Protein AF-A0AAV2KY95-F1 (afdb_monomer_lite)

Foldseek 3Di:
DDLQVVQVVLCVVLVHDAFDFDDLVSLQVSLCVVVVDGDDSVLLVVLQCVLCVNDPPDTRHRNNSVSSSVSSVVVVVVVVVVVVVVVLVVLVVVVVVVVVVVVPPDDDDDDDPPPVPVVVVVVVVVVVVVVVVVVVVVVVCVVDDPDDPPDPDDDPPPPPCDPVNVVVVVVVVVVVVLLVVLLVLVCQVCPVVRLVVDDPVVNVVSSVVLVVQCVVLVVVVDVVSQCPRRPSCVSPD

Sequence (237 aa):
MEVQDCVVGLYQTVGRPLGDPFSTQDVSQLFGKVFHEPSNAEEVHAAITKISNGDSGWTCAGQNVLDVLREMEYQRVQNEKLYWECQLLNAVSNHQTQHVRNTRLTSDPFSLHHSYQKTSMRKLRKAHRQSWARLVEEGLASLLPARSPGCPVRSLSWGLVSLSELLLLVEVKYDVVNSLLYTEMLKEDYSADVWESLSPWEQREAEEGLAERAEQALESHDPLHLAQLPGALRTYR

pLDDT: mean 78.24, std 18.91, range [37.59, 97.88]

Secondary structure (DSSP, 8-state):
--HHHHHHHHHHHHTPPTTPPPPHHHHHHHHHHHHS----HHHHHHHHHHHHTT-TT----TTHHHHHHHHHHHHHHHHHHHHHHHHHHHHHHHHHHHHHHHT-SSS---S-TTSHHHHHHHHHHHHHHHHHHHHHHHHHHHHSPP--TT------------HHHHHHHHHHHHHHHHHHHHHHHHHHHH-HHHHHHS-HHHHHHHHHHHHHHHHHHHHTT-HHHHTTSTTTTGGG-

Organism: Knipo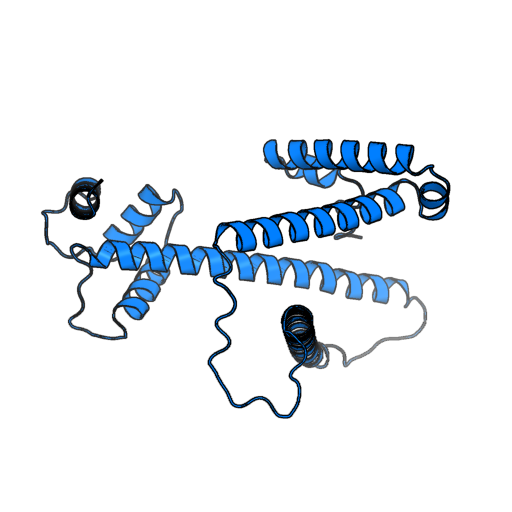witschia caucasica (NCBI:txid637954)

Structure (mmCIF, N/CA/C/O backbone):
data_AF-A0AAV2KY95-F1
#
_entry.id   AF-A0AAV2KY95-F1
#
loop_
_atom_site.group_PDB
_atom_site.id
_atom_site.type_symbol
_atom_site.label_atom_id
_atom_site.label_alt_id
_atom_site.label_comp_id
_atom_site.label_asym_id
_atom_site.label_entity_id
_atom_site.label_seq_id
_atom_site.pdbx_PDB_ins_code
_atom_site.Cartn_x
_atom_site.Cartn_y
_atom_site.Cartn_z
_atom_site.occupancy
_atom_site.B_iso_or_equiv
_atom_site.auth_seq_id
_atom_site.auth_comp_id
_atom_site.auth_asym_id
_atom_site.auth_atom_id
_atom_site.pdbx_PDB_model_num
ATOM 1 N N . MET A 1 1 ? -23.350 -8.144 5.554 1.00 69.25 1 MET A N 1
ATOM 2 C CA . MET A 1 1 ? -22.838 -8.264 6.929 1.00 69.25 1 MET A CA 1
ATOM 3 C C . MET A 1 1 ? -22.995 -6.904 7.561 1.00 69.25 1 MET A C 1
ATOM 5 O O . MET A 1 1 ? -22.480 -5.940 7.001 1.00 69.25 1 MET A O 1
ATOM 9 N N . GLU A 1 2 ? -23.802 -6.802 8.610 1.00 90.62 2 GLU A N 1
ATOM 10 C CA . GLU A 1 2 ? -24.002 -5.520 9.276 1.00 90.62 2 GLU A CA 1
ATOM 11 C C . GLU A 1 2 ? -22.768 -5.199 10.120 1.00 90.62 2 GLU A C 1
ATOM 13 O O . GLU A 1 2 ? -22.089 -6.090 10.628 1.00 90.62 2 GLU A O 1
ATOM 18 N N . VAL A 1 3 ? -22.449 -3.914 10.265 1.00 89.75 3 VAL A N 1
ATOM 19 C CA . VAL A 1 3 ? -21.290 -3.462 11.054 1.00 89.75 3 VAL A CA 1
ATOM 20 C C . VAL A 1 3 ? -21.360 -3.985 12.497 1.00 89.75 3 VAL A C 1
ATOM 22 O O . VAL A 1 3 ? -20.337 -4.314 13.097 1.00 89.75 3 VAL A O 1
ATOM 25 N N . GLN A 1 4 ? -22.578 -4.139 13.018 1.00 91.31 4 GLN A N 1
ATOM 26 C CA . GLN A 1 4 ? -22.836 -4.683 14.343 1.00 91.31 4 GLN A CA 1
ATOM 27 C C . GLN A 1 4 ? -22.374 -6.143 14.484 1.00 91.31 4 GLN A C 1
ATOM 29 O O . GLN A 1 4 ? -21.786 -6.491 15.509 1.00 91.31 4 GLN A O 1
ATOM 34 N N . ASP A 1 5 ? -22.565 -6.973 13.453 1.00 93.31 5 ASP A N 1
ATOM 35 C CA . ASP A 1 5 ? -22.125 -8.375 13.447 1.00 93.31 5 ASP A CA 1
ATOM 36 C C . ASP A 1 5 ? -20.599 -8.465 13.543 1.00 93.31 5 ASP A C 1
ATOM 38 O O . ASP A 1 5 ? -20.061 -9.281 14.294 1.00 93.31 5 ASP A O 1
ATOM 42 N N . CYS A 1 6 ? -19.893 -7.577 12.830 1.00 92.19 6 CYS A N 1
ATOM 43 C CA . CYS A 1 6 ? -18.435 -7.491 12.890 1.00 92.19 6 CYS A CA 1
ATOM 44 C C . CYS A 1 6 ? -17.961 -7.172 14.309 1.00 92.19 6 CYS A C 1
ATOM 46 O O . CYS A 1 6 ? -17.071 -7.844 14.825 1.00 92.19 6 CYS A O 1
ATOM 48 N N . VAL A 1 7 ? -18.565 -6.167 14.952 1.00 92.69 7 VAL A N 1
ATOM 49 C CA . VAL A 1 7 ? -18.203 -5.770 16.320 1.00 92.69 7 VAL A CA 1
ATOM 50 C C . VAL A 1 7 ? -18.424 -6.931 17.287 1.00 92.69 7 VAL A C 1
ATOM 52 O O . VAL A 1 7 ? -17.521 -7.261 18.054 1.00 92.69 7 VAL A O 1
ATOM 55 N N . VAL A 1 8 ? -19.574 -7.609 17.218 1.00 95.19 8 VAL A N 1
ATOM 56 C CA . VAL A 1 8 ? -19.855 -8.792 18.050 1.00 95.19 8 VAL A CA 1
ATOM 57 C C . VAL A 1 8 ? -18.802 -9.885 17.834 1.00 95.19 8 VAL A C 1
ATOM 59 O O . VAL A 1 8 ? -18.291 -10.439 18.810 1.00 95.19 8 VAL A O 1
ATOM 62 N N . GLY A 1 9 ? -18.416 -10.147 16.581 1.00 94.94 9 GLY A N 1
ATOM 63 C CA . GLY A 1 9 ? -17.354 -11.097 16.245 1.00 94.94 9 GLY A CA 1
ATOM 64 C C . GLY A 1 9 ? -15.996 -10.732 16.856 1.00 94.94 9 GLY A C 1
ATOM 65 O O . GLY A 1 9 ? -15.293 -11.610 17.363 1.00 94.94 9 GLY A O 1
ATOM 66 N N . LEU A 1 10 ? -15.636 -9.443 16.893 1.00 94.56 10 LEU A N 1
ATOM 67 C CA . LEU A 1 10 ? -14.397 -8.981 17.532 1.00 94.56 10 LEU A CA 1
ATOM 68 C C . LEU A 1 10 ? -14.408 -9.229 19.045 1.00 94.56 10 LEU A C 1
ATOM 70 O O . LEU A 1 10 ? -13.439 -9.766 19.580 1.00 94.56 10 LEU A O 1
ATOM 74 N N . TYR A 1 11 ? -15.509 -8.913 19.731 1.00 96.38 11 TYR A N 1
ATOM 75 C CA . TYR A 1 11 ? -15.654 -9.187 21.167 1.00 96.38 11 TYR A CA 1
ATOM 76 C C . TYR A 1 11 ? -15.519 -10.681 21.484 1.00 96.38 11 TYR A C 1
ATOM 78 O O . TYR A 1 11 ? -14.749 -11.064 22.369 1.00 96.38 11 TYR A O 1
ATOM 86 N N . GLN A 1 12 ? -16.193 -11.535 20.709 1.00 96.25 12 GLN A N 1
ATOM 87 C CA . GLN A 1 12 ? -16.096 -12.992 20.843 1.00 96.25 12 GLN A CA 1
ATOM 88 C C . GLN A 1 12 ? -14.667 -13.499 20.613 1.00 96.25 12 GLN A C 1
ATOM 90 O O . GLN A 1 12 ? -14.189 -14.356 21.352 1.00 96.25 12 GLN A O 1
ATOM 95 N N . THR A 1 13 ? -13.957 -12.929 19.637 1.00 95.31 13 THR A N 1
ATOM 96 C CA . THR A 1 13 ? -12.586 -13.326 19.275 1.00 95.31 13 THR A CA 1
ATOM 97 C C . THR A 1 13 ? -11.571 -13.090 20.399 1.00 95.31 13 THR A C 1
ATOM 99 O O . THR A 1 13 ? -10.568 -13.810 20.482 1.00 95.31 13 THR A O 1
ATOM 102 N N . VAL A 1 14 ? -11.814 -12.098 21.258 1.00 95.50 14 VAL A N 1
ATOM 103 C CA . VAL A 1 14 ? -10.974 -11.780 22.430 1.00 95.50 14 VAL A CA 1
ATOM 104 C C . VAL A 1 14 ? -11.539 -12.395 23.720 1.00 95.50 14 VAL A C 1
ATOM 106 O O . VAL A 1 14 ? -10.871 -12.408 24.748 1.00 95.50 14 VAL A O 1
ATOM 109 N N . GLY A 1 15 ? -12.759 -12.940 23.689 1.00 96.31 15 GLY A N 1
ATOM 110 C CA . GLY A 1 15 ? -13.439 -13.450 24.882 1.00 96.31 15 GLY A CA 1
ATOM 111 C C . GLY A 1 15 ? -13.892 -12.339 25.836 1.00 96.31 15 GLY A C 1
ATOM 112 O O . GLY A 1 15 ? -13.910 -12.540 27.049 1.00 96.31 15 GLY A O 1
ATOM 113 N N . ARG A 1 16 ? -14.231 -11.160 25.299 1.00 95.94 16 ARG A N 1
ATOM 114 C CA . ARG A 1 16 ? -14.686 -9.987 26.063 1.00 95.94 16 ARG A CA 1
ATOM 115 C C . ARG A 1 16 ? -16.211 -9.842 25.992 1.00 95.94 16 ARG A C 1
ATOM 117 O O . ARG A 1 16 ? -16.793 -10.127 24.942 1.00 95.94 16 ARG A O 1
ATOM 124 N N . PRO A 1 17 ? -16.879 -9.375 27.062 1.00 96.62 17 PRO A N 1
ATOM 125 C CA . PRO A 1 17 ? -18.304 -9.076 27.007 1.00 96.62 17 PRO A CA 1
ATOM 126 C C . PRO A 1 17 ? -18.560 -7.836 26.138 1.00 96.62 17 PRO A C 1
ATOM 128 O O . PRO A 1 17 ? -17.745 -6.916 26.079 1.00 96.62 17 PRO A O 1
ATOM 131 N N . LEU A 1 18 ? -19.699 -7.822 25.444 1.00 96.19 18 LEU A N 1
ATOM 132 C CA . LEU A 1 18 ? -20.056 -6.755 24.511 1.00 96.19 18 LEU A CA 1
ATOM 133 C C . LEU A 1 18 ? -20.149 -5.401 25.235 1.00 96.19 18 LEU A C 1
ATOM 135 O O . LEU A 1 18 ? -20.910 -5.262 26.190 1.00 96.19 18 LEU A O 1
ATOM 139 N N . GLY A 1 19 ? -19.412 -4.405 24.742 1.00 94.25 19 GLY A N 1
ATOM 140 C CA . GLY A 1 19 ? -19.395 -3.043 25.284 1.00 94.25 19 GLY A CA 1
ATOM 141 C C . GLY A 1 19 ? -18.215 -2.732 26.207 1.00 94.25 19 GLY A C 1
ATOM 142 O O . GLY A 1 19 ? -17.941 -1.555 26.434 1.00 94.25 19 GLY A O 1
ATOM 143 N N . ASP A 1 20 ? -17.469 -3.739 26.672 1.00 96.94 20 ASP A N 1
ATOM 144 C CA . ASP A 1 20 ? -16.246 -3.491 27.439 1.00 96.94 20 ASP A CA 1
ATOM 145 C C . ASP A 1 20 ? -15.172 -2.815 26.567 1.00 96.94 20 ASP A C 1
ATOM 147 O O . ASP A 1 20 ? -15.058 -3.116 25.373 1.00 96.94 20 ASP A O 1
ATOM 151 N N . PRO A 1 21 ? -14.356 -1.909 27.130 1.00 97.25 21 PRO A N 1
ATOM 152 C CA . PRO A 1 21 ? -13.253 -1.309 26.399 1.00 97.25 21 PRO A CA 1
ATOM 153 C C . PRO A 1 21 ? -12.148 -2.337 26.126 1.00 97.25 21 PRO A C 1
ATOM 155 O O . PRO A 1 21 ? -11.766 -3.127 26.995 1.00 97.25 21 PRO A O 1
ATOM 158 N N . PHE A 1 22 ? -11.600 -2.286 24.916 1.00 96.75 22 PHE A N 1
ATOM 159 C CA . PHE A 1 22 ? -10.426 -3.041 24.507 1.00 96.75 22 PHE A CA 1
ATOM 160 C C . PHE A 1 22 ? -9.162 -2.393 25.079 1.00 96.75 22 PHE A C 1
ATOM 162 O O . PHE A 1 22 ? -8.934 -1.189 24.942 1.00 96.75 22 PHE A O 1
ATOM 169 N N . SER A 1 23 ? -8.317 -3.206 25.709 1.00 96.62 23 SER A N 1
ATOM 170 C CA . SER A 1 23 ? -6.957 -2.811 26.074 1.00 96.62 23 SER A CA 1
ATOM 171 C C . SER A 1 23 ? -6.050 -2.769 24.842 1.00 96.62 23 SER A C 1
ATOM 173 O O . SER A 1 23 ? -6.366 -3.337 23.796 1.00 96.62 23 SER A O 1
ATOM 175 N N . THR A 1 24 ? -4.873 -2.153 24.966 1.00 96.62 24 THR A N 1
ATOM 176 C CA . THR A 1 24 ? -3.870 -2.150 23.887 1.00 96.62 24 THR A CA 1
ATOM 177 C C . THR A 1 24 ? -3.448 -3.564 23.479 1.00 96.62 24 THR A C 1
ATOM 179 O O . THR A 1 24 ? -3.239 -3.826 22.296 1.00 96.62 24 THR A O 1
ATOM 182 N N . GLN A 1 25 ? -3.384 -4.497 24.436 1.00 97.31 25 GLN A N 1
ATOM 183 C CA . GLN A 1 25 ? -3.071 -5.900 24.173 1.00 97.31 25 GLN A CA 1
ATOM 184 C C . GLN A 1 25 ? -4.186 -6.596 23.385 1.00 97.31 25 GLN A C 1
ATOM 186 O O . GLN A 1 25 ? -3.893 -7.351 22.460 1.00 97.31 25 GLN A O 1
ATOM 191 N N . ASP A 1 26 ? -5.452 -6.315 23.704 1.00 97.56 26 ASP A N 1
ATOM 192 C CA . ASP A 1 26 ? -6.588 -6.876 22.965 1.00 97.56 26 ASP A CA 1
ATOM 193 C C . ASP A 1 26 ? -6.603 -6.381 21.514 1.00 97.56 26 ASP A C 1
ATOM 195 O O . ASP A 1 26 ? -6.770 -7.175 20.591 1.00 97.56 26 ASP A O 1
ATOM 199 N N . VAL A 1 27 ? -6.387 -5.077 21.304 1.00 97.69 27 VAL A N 1
ATOM 200 C CA . VAL A 1 27 ? -6.333 -4.481 19.959 1.00 97.69 27 VAL A CA 1
ATOM 201 C C . VAL A 1 27 ? -5.168 -5.058 19.157 1.00 97.69 27 VAL A C 1
ATOM 203 O O . VAL A 1 27 ? -5.351 -5.409 17.996 1.00 97.69 27 VAL A O 1
ATOM 206 N N . SER A 1 28 ? -3.995 -5.225 19.777 1.00 97.38 28 SER A N 1
ATOM 207 C CA . SER A 1 28 ? -2.838 -5.846 19.126 1.00 97.38 28 SER A CA 1
ATOM 208 C C . SER A 1 28 ? -3.129 -7.288 18.684 1.00 97.38 28 SER A C 1
ATOM 210 O O . SER A 1 28 ? -2.838 -7.664 17.546 1.00 97.38 28 SER A O 1
ATOM 212 N N . GLN A 1 29 ? -3.775 -8.083 19.548 1.00 96.88 29 GLN A N 1
ATOM 213 C CA . GLN A 1 29 ? -4.197 -9.447 19.215 1.00 96.88 29 GLN A CA 1
ATOM 214 C C . GLN A 1 29 ? -5.242 -9.477 18.097 1.00 96.88 29 GLN A C 1
ATOM 216 O O . GLN A 1 29 ? -5.162 -10.326 17.210 1.00 96.88 29 GLN A O 1
ATOM 221 N N . LEU A 1 30 ? -6.222 -8.570 18.131 1.00 97.38 30 LEU A N 1
ATOM 222 C CA . LEU A 1 30 ? -7.221 -8.442 17.071 1.00 97.38 30 LEU A CA 1
ATOM 223 C C . LEU A 1 30 ? -6.569 -8.087 15.739 1.00 97.38 30 LEU A C 1
ATOM 225 O O . LEU A 1 30 ? -6.870 -8.732 14.740 1.00 97.38 30 LEU A O 1
ATOM 229 N N . PHE A 1 31 ? -5.646 -7.125 15.732 1.00 97.25 31 PHE A N 1
ATOM 230 C CA . PHE A 1 31 ? -4.918 -6.733 14.531 1.00 97.25 31 PHE A CA 1
ATOM 231 C C . PHE A 1 31 ? -4.186 -7.930 13.914 1.00 97.25 31 PHE A C 1
ATOM 233 O O . PHE A 1 31 ? -4.391 -8.233 12.741 1.00 97.25 31 PHE A O 1
ATOM 240 N N . GLY A 1 32 ? -3.441 -8.689 14.725 1.00 95.50 32 GLY A N 1
ATOM 241 C CA . GLY A 1 32 ? -2.735 -9.878 14.242 1.00 95.50 32 GLY A CA 1
ATOM 242 C C . GLY A 1 32 ? -3.641 -11.005 13.759 1.00 95.50 32 GLY A C 1
ATOM 243 O O . GLY A 1 32 ? -3.273 -11.730 12.840 1.00 95.50 32 GLY A O 1
ATOM 244 N N . LYS A 1 33 ? -4.848 -11.142 14.314 1.00 94.69 33 LYS A N 1
ATOM 245 C CA . LYS A 1 33 ? -5.832 -12.116 13.820 1.00 94.69 33 LYS A CA 1
ATOM 246 C C . LYS A 1 33 ? -6.506 -11.675 12.520 1.00 94.69 33 LYS A C 1
ATOM 248 O O . LYS A 1 33 ? -6.782 -12.528 11.686 1.00 94.69 33 LYS A O 1
ATOM 253 N N . VAL A 1 34 ? -6.800 -10.383 12.367 1.00 93.19 34 VAL A N 1
ATOM 254 C CA . VAL A 1 34 ? -7.536 -9.839 11.212 1.00 93.19 34 VAL A CA 1
ATOM 255 C C . VAL A 1 34 ? -6.628 -9.662 9.995 1.00 93.19 34 VAL A C 1
ATOM 257 O O . VAL A 1 34 ? -7.041 -9.981 8.886 1.00 93.19 34 VAL A O 1
ATOM 260 N N . PHE A 1 35 ? -5.404 -9.171 10.198 1.00 92.56 35 PHE A N 1
ATOM 261 C CA . PHE A 1 35 ? -4.470 -8.836 9.117 1.00 92.56 35 PHE A CA 1
ATOM 262 C C . PHE A 1 35 ? -3.313 -9.831 8.976 1.00 92.56 35 PHE A C 1
ATOM 264 O O . PHE A 1 35 ? -2.481 -9.660 8.096 1.00 92.56 35 PHE A O 1
ATOM 271 N N . HIS A 1 36 ? -3.259 -10.866 9.822 1.00 92.88 36 HIS A N 1
ATOM 272 C CA . HIS A 1 36 ? -2.191 -11.874 9.835 1.00 92.88 36 HIS A CA 1
ATOM 273 C C . HIS A 1 36 ? -0.776 -11.307 10.056 1.00 92.88 36 HIS A C 1
ATOM 275 O O . HIS A 1 36 ? 0.208 -11.949 9.704 1.00 92.88 36 HIS A O 1
ATOM 281 N N . GLU A 1 37 ? -0.671 -10.142 10.699 1.00 92.19 37 GLU A N 1
ATOM 282 C CA . GLU A 1 37 ? 0.590 -9.433 10.940 1.00 92.19 37 GLU A CA 1
ATOM 283 C C . GLU A 1 37 ? 0.745 -9.062 12.423 1.00 92.19 37 GLU A C 1
ATOM 285 O O . GLU A 1 37 ? -0.192 -8.530 13.029 1.00 92.19 37 GLU A O 1
ATOM 290 N N . PRO A 1 38 ? 1.905 -9.315 13.057 1.00 94.38 38 PRO A N 1
ATOM 291 C CA . PRO A 1 38 ? 2.120 -8.903 14.434 1.00 94.38 38 PRO A CA 1
ATOM 292 C C . PRO A 1 38 ? 2.102 -7.374 14.540 1.00 94.38 38 PRO A C 1
ATOM 294 O O . PRO A 1 38 ? 2.597 -6.665 13.671 1.00 94.38 38 PRO A O 1
ATOM 297 N N . SER A 1 39 ? 1.574 -6.868 15.651 1.00 96.56 39 SER A N 1
ATOM 298 C CA . SER A 1 39 ? 1.648 -5.449 16.007 1.00 96.56 39 SER A CA 1
ATOM 299 C C . SER A 1 39 ? 2.249 -5.295 17.394 1.00 96.56 39 SER A C 1
ATOM 301 O O . SER A 1 39 ? 2.162 -6.206 18.223 1.00 96.56 39 SER A O 1
ATOM 303 N N . ASN A 1 40 ? 2.854 -4.143 17.665 1.00 95.06 40 ASN A N 1
ATOM 304 C CA . ASN A 1 40 ? 3.353 -3.813 19.000 1.00 95.06 40 ASN A CA 1
ATOM 305 C C . ASN A 1 40 ? 2.441 -2.800 19.716 1.00 95.06 40 ASN A C 1
ATOM 307 O O . ASN A 1 40 ? 1.573 -2.158 19.126 1.00 95.06 40 ASN A O 1
ATOM 311 N N . ALA A 1 41 ? 2.629 -2.662 21.031 1.00 95.75 41 ALA A N 1
ATOM 312 C CA . ALA A 1 41 ? 1.807 -1.770 21.848 1.00 95.75 41 ALA A CA 1
ATOM 313 C C . ALA A 1 41 ? 1.986 -0.281 21.492 1.00 95.75 41 ALA A C 1
ATOM 315 O O . ALA A 1 41 ? 1.064 0.505 21.708 1.00 95.75 41 ALA A O 1
ATOM 316 N N . GLU A 1 42 ? 3.145 0.107 20.951 1.00 96.62 42 GLU A N 1
ATOM 317 C CA . GLU A 1 42 ? 3.431 1.491 20.559 1.00 96.62 42 GLU A CA 1
ATOM 318 C C . GLU A 1 42 ? 2.610 1.896 19.329 1.00 96.62 42 GLU A C 1
ATOM 320 O O . GLU A 1 42 ? 2.003 2.966 19.328 1.00 96.62 42 GLU A O 1
ATOM 325 N N . GLU A 1 43 ? 2.509 1.018 18.328 1.00 97.19 43 GLU A N 1
ATOM 326 C CA . GLU A 1 43 ? 1.674 1.203 17.133 1.00 97.19 43 GLU A CA 1
ATOM 327 C C . GLU A 1 43 ? 0.197 1.344 17.496 1.00 97.19 43 GLU A C 1
ATOM 329 O O . GLU A 1 43 ? -0.477 2.278 17.056 1.00 97.19 43 GLU A O 1
ATOM 334 N N . VAL A 1 44 ? -0.297 0.457 18.364 1.00 97.81 44 VAL A N 1
ATOM 335 C CA . VAL A 1 44 ? -1.675 0.523 18.865 1.00 97.81 44 VAL A CA 1
ATOM 336 C C . VAL A 1 44 ? -1.921 1.849 19.586 1.00 97.81 44 VAL A C 1
ATOM 338 O O . VAL A 1 44 ? -2.925 2.519 19.340 1.00 97.81 44 VAL A O 1
ATOM 341 N N . HIS A 1 45 ? -1.000 2.264 20.461 1.00 96.38 45 HIS A N 1
ATOM 342 C CA . HIS A 1 45 ? -1.119 3.522 21.193 1.00 96.38 45 HIS A CA 1
ATOM 343 C C . HIS A 1 45 ? -1.089 4.737 20.253 1.00 96.38 45 HIS A C 1
ATOM 345 O O . HIS A 1 45 ? -1.853 5.686 20.448 1.00 96.38 45 HIS A O 1
ATOM 351 N N . ALA A 1 46 ? -0.239 4.719 19.224 1.00 96.62 46 ALA A N 1
ATOM 352 C CA . ALA A 1 46 ? -0.163 5.776 18.221 1.00 96.62 46 ALA A CA 1
ATOM 353 C C . ALA A 1 46 ? -1.475 5.902 17.432 1.00 96.62 46 ALA A C 1
ATOM 355 O O . ALA A 1 46 ? -1.983 7.014 17.263 1.00 96.62 46 ALA A O 1
ATOM 356 N N . ALA A 1 47 ? -2.065 4.779 17.013 1.00 97.50 47 ALA A N 1
ATOM 357 C CA . ALA A 1 47 ? -3.360 4.759 16.339 1.00 97.50 47 ALA A CA 1
ATOM 358 C C . ALA A 1 47 ? -4.490 5.274 17.247 1.00 97.50 47 ALA A C 1
ATOM 360 O O . ALA A 1 47 ? -5.235 6.165 16.841 1.00 97.50 47 ALA A O 1
ATOM 361 N N . ILE A 1 48 ? -4.565 4.801 18.498 1.00 96.81 48 ILE A N 1
ATOM 362 C CA . ILE A 1 48 ? -5.547 5.279 19.489 1.00 96.81 48 ILE A CA 1
ATOM 363 C C . ILE A 1 48 ? -5.417 6.788 19.704 1.00 96.81 48 ILE A C 1
ATOM 365 O O . ILE A 1 48 ? -6.413 7.501 19.633 1.00 96.81 48 ILE A O 1
ATOM 369 N N . THR A 1 49 ? -4.195 7.282 19.916 1.00 96.62 49 THR A N 1
ATOM 370 C CA . THR A 1 49 ? -3.931 8.712 20.151 1.00 96.62 49 THR A CA 1
ATOM 371 C C . THR A 1 49 ? -4.366 9.564 18.960 1.00 96.62 49 THR A C 1
ATOM 373 O O . THR A 1 49 ? -4.879 10.671 19.130 1.00 96.62 49 THR A O 1
ATOM 376 N N . LYS A 1 50 ? -4.167 9.055 17.740 1.00 96.69 50 LYS A N 1
ATOM 377 C CA . LYS A 1 50 ? -4.540 9.756 16.514 1.00 96.69 50 LYS A CA 1
ATOM 378 C C . LYS A 1 50 ? -6.055 9.787 16.306 1.00 96.69 50 LYS A C 1
ATOM 380 O O . LYS A 1 50 ? -6.577 10.839 15.948 1.00 96.69 50 LYS A O 1
ATOM 385 N N . ILE A 1 51 ? -6.754 8.680 16.562 1.00 97.12 51 ILE A N 1
ATOM 386 C CA . ILE A 1 51 ? -8.221 8.610 16.457 1.00 97.12 51 ILE A CA 1
ATOM 387 C C . ILE A 1 51 ? -8.908 9.419 17.561 1.00 97.12 51 ILE A C 1
ATOM 389 O O . ILE A 1 51 ? -9.885 10.112 17.287 1.00 97.12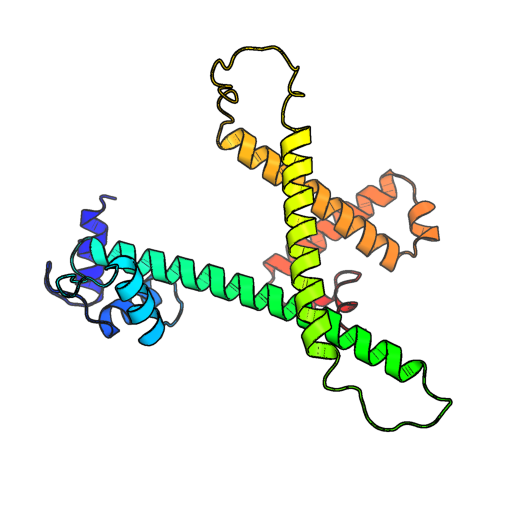 51 ILE A O 1
ATOM 393 N N . SER A 1 52 ? -8.389 9.386 18.792 1.00 96.62 52 SER A N 1
ATOM 394 C CA . SER A 1 52 ? -8.967 10.142 19.908 1.00 96.62 52 SER A CA 1
ATOM 395 C C . SER A 1 52 ? -8.736 11.648 19.803 1.00 96.62 52 SER A C 1
ATOM 397 O O . SER A 1 52 ? -9.348 12.410 20.547 1.00 96.62 52 SER A O 1
ATOM 399 N N . ASN A 1 53 ? -7.836 12.093 18.918 1.00 95.31 53 ASN A N 1
ATOM 400 C CA . ASN A 1 53 ? -7.400 13.486 18.815 1.00 95.31 53 ASN A CA 1
ATOM 401 C C . ASN A 1 53 ? -6.955 14.069 20.178 1.00 95.31 53 ASN A C 1
ATOM 403 O O . ASN A 1 53 ? -7.144 15.252 20.459 1.00 95.31 53 ASN A O 1
ATOM 407 N N . GLY A 1 54 ? -6.390 13.217 21.044 1.00 91.62 54 GLY A N 1
ATOM 408 C CA . GLY A 1 54 ? -5.950 13.580 22.393 1.00 91.62 54 GLY A CA 1
ATOM 409 C C . GLY A 1 54 ? -7.050 13.650 23.461 1.00 91.62 54 GLY A C 1
ATOM 410 O O . GLY A 1 54 ? -6.758 14.079 24.576 1.00 91.62 54 GLY A O 1
ATOM 411 N N . ASP A 1 55 ? -8.286 13.238 23.165 1.00 94.88 55 ASP A N 1
ATOM 412 C CA . ASP A 1 55 ? -9.363 13.173 24.157 1.00 94.88 55 ASP A CA 1
ATOM 413 C C . ASP A 1 55 ? -9.115 12.043 25.173 1.00 94.88 55 ASP A C 1
ATOM 415 O O . ASP A 1 55 ? -9.065 10.862 24.822 1.00 94.88 55 ASP A O 1
ATOM 419 N N . SER A 1 56 ? -8.964 12.406 26.450 1.00 90.06 56 SER A N 1
ATOM 420 C CA . SER A 1 56 ? -8.752 11.464 27.554 1.00 90.06 56 SER A CA 1
ATOM 421 C C . SER A 1 56 ? -10.014 10.693 27.951 1.00 90.06 56 SER A C 1
ATOM 423 O O . SER A 1 56 ? -9.906 9.678 28.637 1.00 90.06 56 SER A O 1
ATOM 425 N N . GLY A 1 57 ? -11.198 11.151 27.527 1.00 89.56 57 GLY A N 1
ATOM 426 C CA . GLY A 1 57 ? -12.467 10.443 27.707 1.00 89.56 57 GLY A CA 1
ATOM 427 C C . GLY A 1 57 ? -12.737 9.387 26.634 1.00 89.56 57 GLY A C 1
ATOM 428 O O . GLY A 1 57 ? -13.696 8.620 26.750 1.00 89.56 57 GLY A O 1
ATOM 429 N N . TRP A 1 58 ? -11.907 9.329 25.591 1.00 94.75 58 TRP A N 1
ATOM 430 C CA . TRP A 1 58 ? -12.090 8.393 24.495 1.00 94.75 58 TRP A CA 1
ATOM 431 C C . TRP A 1 58 ? -11.788 6.959 24.940 1.00 94.75 58 TRP A C 1
ATOM 433 O O . TRP A 1 58 ? -10.754 6.671 25.545 1.00 94.75 58 TRP A O 1
ATOM 443 N N . THR A 1 59 ? -12.689 6.035 24.610 1.00 93.88 59 THR A N 1
ATOM 444 C CA . THR A 1 59 ? -12.524 4.609 24.901 1.00 93.88 59 THR A CA 1
ATOM 445 C C . THR A 1 59 ? -12.571 3.791 23.616 1.00 93.88 59 THR A C 1
ATOM 447 O O . THR A 1 59 ? -13.402 4.016 22.730 1.00 93.88 59 THR A O 1
ATOM 450 N N . CYS A 1 60 ? -11.672 2.810 23.523 1.00 94.62 60 CYS A N 1
ATOM 451 C CA . CYS A 1 60 ? -11.648 1.848 22.430 1.00 94.62 60 CYS A CA 1
ATOM 452 C C . CYS A 1 60 ? -12.735 0.793 22.676 1.00 94.62 60 CYS A C 1
ATOM 454 O O . CYS A 1 60 ? -12.445 -0.276 23.197 1.00 94.62 60 CYS A O 1
ATOM 456 N N . ALA A 1 61 ? -13.998 1.104 22.395 1.00 94.88 61 ALA A N 1
ATOM 457 C CA . ALA A 1 61 ? -15.128 0.196 22.600 1.00 94.88 61 ALA A CA 1
ATOM 458 C C . ALA A 1 61 ? -16.104 0.249 21.418 1.00 94.88 61 ALA A C 1
ATOM 460 O O . ALA A 1 61 ? -16.192 1.257 20.713 1.00 94.88 61 ALA A O 1
ATOM 461 N N . GLY A 1 62 ? -16.857 -0.832 21.204 1.00 93.94 62 GLY A N 1
ATOM 462 C CA . GLY A 1 62 ? -17.875 -0.892 20.155 1.00 93.94 62 GLY A CA 1
ATOM 463 C C . GLY A 1 62 ? -17.298 -0.611 18.766 1.00 93.94 62 GLY A C 1
ATOM 464 O O . GLY A 1 62 ? -16.371 -1.288 18.335 1.00 93.94 62 GLY A O 1
ATOM 465 N N . GLN A 1 63 ? -17.830 0.400 18.076 1.00 93.38 63 GLN A N 1
ATOM 466 C CA . GLN A 1 63 ? -17.395 0.770 16.726 1.00 93.38 63 GLN A CA 1
ATOM 467 C C . GLN A 1 63 ? -15.974 1.350 16.677 1.00 93.38 63 GLN A C 1
ATOM 469 O O . GLN A 1 63 ? -15.266 1.152 15.692 1.00 93.38 63 GLN A O 1
ATOM 474 N N . ASN A 1 64 ? -15.534 2.005 17.752 1.00 95.75 64 ASN A N 1
ATOM 475 C CA . ASN A 1 64 ? -14.254 2.711 17.801 1.00 95.75 64 ASN A CA 1
ATOM 476 C C . ASN A 1 64 ? -13.052 1.775 17.590 1.00 95.75 64 ASN A C 1
ATOM 478 O O . ASN A 1 64 ? -12.015 2.207 17.090 1.00 95.75 64 ASN A O 1
ATOM 482 N N . VAL A 1 65 ? -13.182 0.486 17.932 1.00 96.88 65 VAL A N 1
ATOM 483 C CA . VAL A 1 65 ? -12.117 -0.503 17.696 1.00 96.88 65 VAL A CA 1
ATOM 484 C C . VAL A 1 65 ? -11.856 -0.707 16.203 1.00 96.88 65 VAL A C 1
ATOM 486 O O . VAL A 1 65 ? -10.711 -0.886 15.800 1.00 96.88 65 VAL A O 1
ATOM 489 N N . LEU A 1 66 ? -12.895 -0.631 15.362 1.00 95.31 66 LEU A N 1
ATOM 490 C CA . LEU A 1 66 ? -12.752 -0.777 13.914 1.00 95.31 66 LEU A CA 1
ATOM 491 C C . LEU A 1 66 ? -11.999 0.411 13.315 1.00 95.31 66 LEU A C 1
ATOM 493 O O . LEU A 1 66 ? -11.194 0.222 12.405 1.00 95.31 66 LEU A O 1
ATOM 497 N N . ASP A 1 67 ? -12.218 1.613 13.845 1.00 96.19 67 ASP A N 1
ATOM 498 C CA . ASP A 1 67 ? -11.501 2.810 13.407 1.00 96.19 67 ASP A CA 1
ATOM 499 C C . ASP A 1 67 ? -10.021 2.751 13.804 1.00 96.19 67 ASP A C 1
ATOM 501 O O . ASP A 1 67 ? -9.158 3.073 12.988 1.00 96.19 67 ASP A O 1
ATOM 505 N N . VAL A 1 68 ? -9.705 2.240 15.002 1.00 97.69 68 VAL A N 1
ATOM 506 C CA . VAL A 1 68 ? -8.312 1.990 15.410 1.00 97.69 68 VAL A CA 1
ATOM 507 C C . VAL A 1 68 ? -7.644 0.951 14.514 1.00 97.69 68 VAL A C 1
ATOM 509 O O . VAL A 1 68 ? -6.542 1.197 14.034 1.00 97.69 68 VAL A O 1
ATOM 512 N N . LEU A 1 69 ? -8.300 -0.182 14.242 1.00 96.62 69 LEU A N 1
ATOM 513 C CA . LEU A 1 69 ? -7.744 -1.230 13.377 1.00 96.62 69 LEU A CA 1
ATOM 514 C C . LEU A 1 69 ? -7.489 -0.720 11.949 1.00 96.62 69 LEU A C 1
ATOM 516 O O . LEU A 1 69 ? -6.450 -1.022 11.365 1.00 96.62 69 LEU A O 1
ATOM 520 N N . ARG A 1 70 ? -8.400 0.094 11.397 1.00 95.25 70 ARG A N 1
ATOM 521 C CA . ARG A 1 70 ? -8.215 0.741 10.087 1.00 95.25 70 ARG A CA 1
ATOM 522 C C . ARG A 1 70 ? -7.053 1.727 10.085 1.00 95.25 70 ARG A C 1
ATOM 524 O O . ARG A 1 70 ? -6.285 1.755 9.129 1.00 95.25 70 ARG A O 1
ATOM 531 N N . GLU A 1 71 ? -6.921 2.533 11.133 1.00 97.88 71 GLU A N 1
ATOM 532 C CA . GLU A 1 71 ? -5.822 3.490 11.253 1.00 97.88 71 GLU A CA 1
ATOM 533 C C . GLU A 1 71 ? -4.468 2.787 11.421 1.00 97.88 71 GLU A C 1
ATOM 535 O O . GLU A 1 71 ? -3.489 3.215 10.815 1.00 97.88 71 GLU A O 1
ATOM 540 N N . MET A 1 72 ? -4.409 1.683 12.173 1.00 97.69 72 MET A N 1
ATOM 541 C CA . MET A 1 72 ? -3.207 0.848 12.258 1.00 97.69 72 MET A CA 1
ATOM 542 C C . MET A 1 72 ? -2.80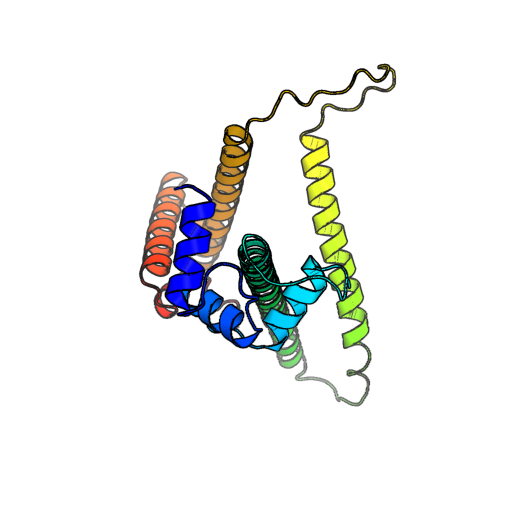4 0.301 10.884 1.00 97.69 72 MET A C 1
ATOM 544 O O . MET A 1 72 ? -1.644 0.427 10.494 1.00 97.69 72 MET A O 1
ATOM 548 N N . GLU A 1 73 ? -3.756 -0.240 10.119 1.00 96.06 73 GLU A N 1
ATOM 549 C CA . GLU A 1 73 ? -3.478 -0.770 8.780 1.00 96.06 73 GLU A CA 1
ATOM 550 C C . GLU A 1 73 ? -3.017 0.334 7.822 1.00 96.06 73 GLU A C 1
ATOM 552 O O . GLU A 1 73 ? -2.042 0.177 7.086 1.00 96.06 73 GLU A O 1
ATOM 557 N N . TYR A 1 74 ? -3.651 1.505 7.892 1.00 93.94 74 TYR A N 1
ATOM 558 C CA . TYR A 1 74 ? -3.216 2.675 7.140 1.00 93.94 74 TYR A CA 1
ATOM 559 C C . TYR A 1 74 ? -1.766 3.065 7.472 1.00 93.94 74 TYR A C 1
ATOM 561 O O . TYR A 1 74 ? -0.965 3.294 6.563 1.00 93.94 74 TYR A O 1
ATOM 569 N N . GLN A 1 75 ? -1.401 3.125 8.757 1.00 94.44 75 GLN A N 1
ATOM 570 C CA . GLN A 1 75 ? -0.032 3.443 9.178 1.00 94.44 75 GLN A CA 1
ATOM 571 C C . GLN A 1 75 ? 0.972 2.392 8.712 1.00 94.44 75 GLN A C 1
ATOM 573 O O . GLN A 1 75 ? 2.050 2.763 8.247 1.00 94.44 75 GLN A O 1
ATOM 578 N N . ARG A 1 76 ? 0.614 1.105 8.773 1.00 94.38 76 ARG A N 1
ATOM 579 C CA . ARG A 1 76 ? 1.446 0.003 8.277 1.00 94.38 76 ARG A CA 1
ATOM 580 C C . ARG A 1 76 ? 1.773 0.184 6.797 1.00 94.38 76 ARG A C 1
ATOM 582 O O . ARG A 1 76 ? 2.948 0.234 6.442 1.00 94.38 76 ARG A O 1
ATOM 589 N N . VAL A 1 77 ? 0.757 0.402 5.960 1.00 88.75 77 VAL A N 1
ATOM 590 C CA . VAL A 1 77 ? 0.928 0.625 4.513 1.00 88.75 77 VAL A CA 1
ATOM 591 C C . VAL A 1 77 ? 1.786 1.865 4.231 1.00 88.75 77 VAL A C 1
ATOM 593 O O . VAL A 1 77 ? 2.648 1.844 3.351 1.00 88.75 77 VAL A O 1
ATOM 596 N N . GLN A 1 78 ? 1.603 2.957 4.983 1.00 89.69 78 GLN A N 1
ATOM 597 C CA . GLN A 1 78 ? 2.449 4.148 4.827 1.00 89.69 78 GLN A CA 1
ATOM 598 C C . GLN A 1 78 ? 3.904 3.891 5.238 1.00 89.69 78 GLN A C 1
ATOM 600 O O . GLN A 1 78 ? 4.823 4.349 4.556 1.00 89.69 78 GLN A O 1
ATOM 605 N N . ASN A 1 79 ? 4.128 3.158 6.328 1.00 88.19 79 ASN A N 1
ATOM 606 C CA . ASN A 1 79 ? 5.466 2.810 6.796 1.00 88.19 79 ASN A CA 1
ATOM 607 C C . ASN A 1 79 ? 6.180 1.882 5.811 1.00 88.19 79 ASN A C 1
ATOM 609 O O . ASN A 1 79 ? 7.354 2.100 5.518 1.00 88.19 79 ASN A O 1
ATOM 613 N N . GLU A 1 80 ? 5.472 0.904 5.249 1.00 84.62 80 GLU A N 1
ATOM 614 C CA . GLU A 1 80 ? 5.998 0.014 4.216 1.00 84.62 80 GLU A CA 1
ATOM 615 C C . GLU A 1 80 ? 6.365 0.788 2.946 1.00 84.62 80 GLU A C 1
ATOM 617 O O . GLU A 1 80 ? 7.472 0.652 2.422 1.00 84.62 80 GLU A O 1
ATOM 622 N N . LYS A 1 81 ? 5.490 1.692 2.492 1.00 84.00 81 LYS A N 1
ATOM 623 C CA . LYS A 1 81 ? 5.802 2.578 1.368 1.00 84.00 81 LYS A CA 1
ATOM 624 C C . LYS A 1 81 ? 7.077 3.387 1.624 1.00 84.00 81 LYS A C 1
ATOM 626 O O . LYS A 1 81 ? 7.956 3.442 0.767 1.00 84.00 81 LYS A O 1
ATOM 631 N N . LEU A 1 82 ? 7.200 4.001 2.803 1.00 82.12 82 LEU A N 1
ATOM 632 C CA . LEU A 1 82 ? 8.391 4.768 3.181 1.00 82.12 82 LEU A CA 1
ATOM 633 C C . LEU A 1 82 ? 9.644 3.893 3.270 1.00 82.12 82 LEU A C 1
ATOM 635 O O . LEU A 1 82 ? 10.728 4.344 2.891 1.00 82.12 82 LEU A O 1
ATOM 639 N N . TYR A 1 83 ? 9.512 2.661 3.761 1.00 85.56 83 TYR A N 1
ATOM 640 C CA . TYR A 1 83 ? 10.590 1.681 3.788 1.00 85.56 83 TYR A CA 1
ATOM 641 C C . TYR A 1 83 ? 11.098 1.395 2.373 1.00 85.56 83 TYR A C 1
ATOM 643 O O . TYR A 1 83 ? 12.293 1.560 2.118 1.00 85.56 83 TYR A O 1
ATOM 651 N N . TRP A 1 84 ? 10.203 1.070 1.436 1.00 79.19 84 TRP A N 1
ATOM 652 C CA . TRP A 1 84 ? 10.570 0.802 0.045 1.00 79.19 84 T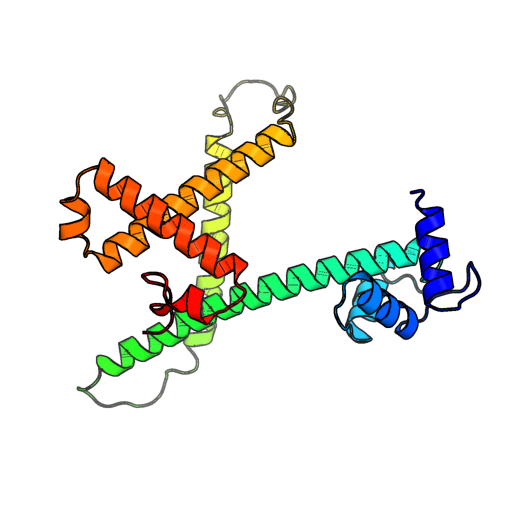RP A CA 1
ATOM 653 C C . TRP A 1 84 ? 11.166 2.029 -0.650 1.00 79.19 84 TRP A C 1
ATOM 655 O O . TRP A 1 84 ? 12.192 1.916 -1.321 1.00 79.19 84 TRP A O 1
ATOM 665 N N . GLU A 1 85 ? 10.615 3.223 -0.415 1.00 75.19 85 GLU A N 1
ATOM 666 C CA . GLU A 1 85 ? 11.211 4.476 -0.897 1.00 75.19 85 GLU A CA 1
ATOM 667 C C . GLU A 1 85 ? 12.635 4.679 -0.347 1.00 75.19 85 GLU A C 1
ATOM 669 O O . GLU A 1 85 ? 13.531 5.123 -1.069 1.00 75.19 85 GLU A O 1
ATOM 674 N N . CYS A 1 86 ? 12.886 4.334 0.920 1.00 73.06 86 CYS A N 1
ATOM 675 C CA . CYS A 1 86 ? 14.220 4.422 1.512 1.00 73.06 86 CYS A CA 1
ATOM 676 C C . CYS A 1 86 ? 15.178 3.370 0.950 1.00 73.06 86 CYS A C 1
ATOM 678 O O . CYS A 1 86 ? 16.343 3.693 0.712 1.00 73.06 86 CYS A O 1
ATOM 680 N N . GLN A 1 87 ? 14.710 2.146 0.705 1.00 76.81 87 GLN A N 1
ATOM 681 C CA . GLN A 1 87 ? 15.531 1.104 0.093 1.00 76.81 87 GLN A CA 1
ATOM 682 C C . GLN A 1 87 ? 15.937 1.469 -1.330 1.00 76.81 87 GLN A C 1
ATOM 684 O O . GLN A 1 87 ? 17.114 1.352 -1.672 1.00 76.81 87 GLN A O 1
ATOM 689 N N . LEU A 1 88 ? 15.015 2.022 -2.120 1.00 69.25 88 LEU A N 1
ATOM 690 C CA . LEU A 1 88 ? 15.318 2.520 -3.458 1.00 69.25 88 LEU A CA 1
ATOM 691 C C . LEU A 1 88 ? 16.390 3.624 -3.418 1.00 69.25 88 LEU A C 1
ATOM 693 O O . LEU A 1 88 ? 17.352 3.597 -4.184 1.00 69.25 88 LEU A O 1
ATOM 697 N N . LEU A 1 89 ? 16.281 4.567 -2.476 1.00 65.38 89 LEU A N 1
ATOM 698 C CA . LEU A 1 89 ? 17.280 5.627 -2.295 1.00 65.38 89 LEU A CA 1
ATOM 699 C C . LEU A 1 89 ? 18.650 5.093 -1.846 1.00 65.38 89 LEU A C 1
ATOM 701 O O . LEU A 1 89 ? 19.684 5.612 -2.280 1.00 65.38 89 LEU A O 1
ATOM 705 N N . ASN A 1 90 ? 18.674 4.080 -0.978 1.00 67.75 90 ASN A N 1
ATOM 706 C CA . ASN A 1 90 ? 19.911 3.454 -0.513 1.00 67.75 90 ASN A CA 1
ATOM 707 C C . ASN A 1 90 ? 20.595 2.665 -1.633 1.00 67.75 90 ASN A C 1
ATOM 709 O O . ASN A 1 90 ? 21.810 2.782 -1.790 1.00 67.75 90 ASN A O 1
ATOM 713 N N . ALA A 1 91 ? 19.824 1.932 -2.444 1.00 63.91 91 ALA A N 1
ATOM 714 C CA . ALA A 1 91 ? 20.331 1.235 -3.621 1.00 63.91 91 ALA A CA 1
ATOM 715 C C . ALA A 1 91 ? 21.029 2.222 -4.571 1.00 63.91 91 ALA A C 1
ATOM 717 O O . ALA A 1 91 ? 22.196 2.037 -4.899 1.00 63.91 91 ALA A O 1
ATOM 718 N N . VAL A 1 92 ? 20.381 3.346 -4.899 1.00 62.50 92 VAL A N 1
ATOM 719 C CA . VAL A 1 92 ? 20.965 4.392 -5.761 1.00 62.50 92 VAL A CA 1
ATOM 720 C C . VAL A 1 92 ? 22.212 5.043 -5.140 1.00 62.50 92 VAL A C 1
ATOM 722 O O . VAL A 1 92 ? 23.188 5.321 -5.838 1.00 62.50 92 VAL A O 1
ATOM 725 N N . SER A 1 93 ? 22.217 5.281 -3.825 1.00 61.66 93 SER A N 1
ATOM 726 C CA . SER A 1 93 ? 23.339 5.948 -3.143 1.00 61.66 93 SER A CA 1
ATOM 727 C C . SER A 1 93 ? 24.600 5.081 -3.070 1.00 61.66 93 SER A C 1
ATOM 729 O O . SER A 1 93 ? 25.710 5.606 -3.192 1.00 61.66 93 SER A O 1
ATOM 731 N N . ASN A 1 94 ? 24.448 3.765 -2.900 1.00 55.88 94 ASN A N 1
ATOM 732 C CA . ASN A 1 94 ? 25.577 2.836 -2.810 1.00 55.88 94 ASN A CA 1
ATOM 733 C C . ASN A 1 94 ? 26.366 2.754 -4.132 1.00 55.88 94 ASN A C 1
ATOM 735 O O . ASN A 1 94 ? 27.601 2.671 -4.107 1.00 55.88 94 ASN A O 1
ATOM 739 N N . HIS A 1 95 ? 25.688 2.915 -5.271 1.00 51.91 95 HIS A N 1
ATOM 740 C CA . HIS A 1 95 ? 26.305 2.924 -6.605 1.00 51.91 95 HIS A CA 1
ATOM 741 C C . HIS A 1 95 ? 27.183 4.134 -6.858 1.00 51.91 95 HIS A C 1
ATOM 743 O O . HIS A 1 95 ? 28.291 4.026 -7.388 1.00 51.91 95 HIS A O 1
ATOM 749 N N . GLN A 1 96 ? 26.753 5.302 -6.387 1.00 53.00 96 GLN A N 1
ATOM 750 C CA . GLN A 1 96 ? 27.522 6.527 -6.578 1.00 53.00 96 GLN A CA 1
ATOM 751 C C . GLN A 1 96 ? 28.854 6.496 -5.808 1.00 53.00 96 GLN A C 1
ATOM 753 O O . GLN A 1 96 ? 29.851 7.064 -6.258 1.00 53.00 96 GLN A O 1
ATOM 758 N N . THR A 1 97 ? 28.916 5.777 -4.683 1.00 53.62 97 THR A N 1
ATOM 759 C CA . THR A 1 97 ? 30.168 5.555 -3.942 1.00 53.62 97 THR A CA 1
ATOM 760 C C . THR A 1 97 ? 31.098 4.513 -4.563 1.00 53.62 97 THR A C 1
ATOM 762 O O . THR A 1 97 ? 32.315 4.648 -4.411 1.00 53.62 97 THR A O 1
ATOM 765 N N . GLN A 1 98 ? 30.583 3.507 -5.278 1.00 54.03 98 GLN A N 1
ATOM 766 C CA . GLN A 1 98 ? 31.429 2.525 -5.970 1.00 54.03 98 GLN A CA 1
ATOM 767 C C . GLN A 1 98 ? 32.023 3.099 -7.262 1.00 54.03 98 GLN A C 1
ATOM 769 O O . GLN A 1 98 ? 33.221 2.932 -7.506 1.00 54.03 98 GLN A O 1
ATOM 774 N N . HIS A 1 99 ? 31.255 3.892 -8.015 1.00 49.00 99 HIS A N 1
ATOM 775 C CA . HIS A 1 99 ? 31.746 4.500 -9.252 1.00 49.00 99 HIS A CA 1
ATOM 776 C C . HIS A 1 99 ? 32.896 5.496 -9.009 1.00 49.00 99 HIS A C 1
ATOM 778 O O . HIS A 1 99 ? 33.838 5.551 -9.793 1.00 49.00 99 HIS A O 1
ATOM 784 N N . VAL A 1 100 ? 32.885 6.233 -7.888 1.00 51.97 100 VAL A N 1
ATOM 785 C CA . VAL A 1 100 ? 33.968 7.173 -7.523 1.00 51.97 100 VAL A CA 1
ATOM 786 C C . VAL A 1 100 ? 35.230 6.452 -7.028 1.00 51.97 100 VAL A C 1
ATOM 788 O O . VAL A 1 100 ? 36.334 6.983 -7.168 1.00 51.97 100 VAL A O 1
ATOM 791 N N . ARG A 1 101 ? 35.106 5.234 -6.480 1.00 47.84 101 ARG A N 1
ATOM 792 C CA . ARG A 1 101 ? 36.262 4.447 -6.016 1.00 47.84 101 ARG A CA 1
ATOM 793 C C . ARG A 1 101 ? 37.083 3.877 -7.172 1.00 47.84 101 ARG A C 1
ATOM 795 O O . ARG A 1 101 ? 38.304 3.849 -7.068 1.00 47.84 101 ARG A O 1
ATOM 802 N N . ASN A 1 102 ? 36.446 3.526 -8.290 1.00 50.12 102 ASN A N 1
ATOM 803 C CA . ASN A 1 102 ? 37.147 3.009 -9.471 1.00 50.12 102 ASN A CA 1
ATOM 804 C C . ASN A 1 102 ? 37.812 4.103 -10.328 1.00 50.12 102 ASN A C 1
ATOM 806 O O . ASN A 1 102 ? 38.642 3.788 -11.173 1.00 50.12 102 ASN A O 1
ATOM 810 N N . THR A 1 103 ? 37.513 5.389 -10.099 1.00 52.25 103 THR A N 1
ATOM 811 C CA . THR A 1 103 ? 38.114 6.508 -10.857 1.00 52.25 103 THR A CA 1
ATOM 812 C C . THR A 1 103 ? 39.290 7.193 -10.148 1.00 52.25 103 THR A C 1
ATOM 814 O O . THR A 1 103 ? 39.802 8.191 -10.646 1.00 52.25 103 THR A O 1
ATOM 817 N N . ARG A 1 104 ? 39.743 6.703 -8.983 1.00 46.72 104 ARG A N 1
ATOM 818 C CA . ARG A 1 104 ? 40.804 7.354 -8.183 1.00 46.72 104 ARG A CA 1
ATOM 819 C C . ARG A 1 104 ? 41.986 6.437 -7.862 1.00 46.72 104 ARG A C 1
ATOM 821 O O . ARG A 1 104 ? 42.393 6.327 -6.711 1.00 46.72 104 ARG A O 1
ATOM 828 N N . LEU A 1 105 ? 42.582 5.837 -8.891 1.00 52.31 105 LEU A N 1
ATOM 829 C CA . LEU A 1 105 ? 43.939 5.275 -8.796 1.00 52.31 105 LEU A CA 1
ATOM 830 C C . LEU A 1 105 ? 45.054 6.311 -9.035 1.00 52.31 105 LEU A C 1
ATOM 832 O O . LEU A 1 105 ? 46.225 5.952 -9.091 1.00 52.31 105 LEU A O 1
ATOM 836 N N . THR A 1 106 ? 44.736 7.604 -9.109 1.00 54.81 106 THR A N 1
ATOM 837 C CA . THR A 1 106 ? 45.746 8.665 -9.210 1.00 54.81 106 THR A CA 1
ATOM 838 C C . THR A 1 106 ? 45.367 9.867 -8.352 1.00 54.81 106 THR A C 1
ATOM 840 O O . THR A 1 106 ? 44.349 10.511 -8.599 1.00 54.81 106 THR A O 1
ATOM 843 N N . SER A 1 107 ? 46.257 10.191 -7.411 1.00 49.88 107 SER A N 1
ATOM 844 C CA . SER A 1 107 ? 46.337 11.364 -6.521 1.00 49.88 107 SER A CA 1
ATOM 845 C C . SER A 1 107 ? 45.651 11.308 -5.140 1.00 49.88 107 SER A C 1
ATOM 847 O O . SER A 1 107 ? 44.527 10.845 -4.962 1.00 49.88 107 SER A O 1
ATOM 849 N N . ASP A 1 108 ? 46.449 11.771 -4.176 1.00 51.72 108 ASP A N 1
ATOM 850 C CA . ASP A 1 108 ? 46.470 11.573 -2.722 1.00 51.72 108 ASP A CA 1
ATOM 851 C C . ASP A 1 108 ? 45.231 12.119 -1.965 1.00 51.72 108 ASP A C 1
ATOM 853 O O . ASP A 1 108 ? 44.665 13.142 -2.368 1.00 51.72 108 ASP A O 1
ATOM 857 N N . PRO A 1 109 ? 44.796 11.490 -0.853 1.00 63.06 109 PRO A N 1
ATOM 858 C CA . PRO A 1 109 ? 43.635 11.892 -0.066 1.00 63.06 109 PRO A CA 1
ATOM 859 C C . PRO A 1 109 ? 44.053 12.745 1.140 1.00 63.06 109 PRO A C 1
ATOM 861 O O . PRO A 1 109 ? 45.120 12.531 1.676 1.00 63.06 109 PRO A O 1
ATOM 864 N N . PHE A 1 110 ? 43.207 13.653 1.636 1.00 53.03 110 PHE A N 1
ATOM 865 C CA . PHE A 1 110 ? 42.858 13.732 3.068 1.00 53.03 110 PHE A CA 1
ATOM 866 C C . PHE A 1 110 ? 41.803 14.823 3.334 1.00 53.03 110 PHE A C 1
ATOM 868 O O . PHE A 1 110 ? 41.920 15.965 2.906 1.00 53.03 110 PHE A O 1
ATOM 875 N N . SER A 1 111 ? 40.787 14.416 4.105 1.00 53.50 111 SER A N 1
ATOM 876 C CA . SER A 1 111 ? 39.903 15.220 4.965 1.00 53.50 111 SER A CA 1
ATOM 877 C C . SER A 1 111 ? 39.056 16.339 4.351 1.00 53.50 111 SER A C 1
ATOM 879 O O . SER A 1 111 ? 39.490 17.480 4.328 1.00 53.50 111 SER A O 1
ATOM 881 N N . LEU A 1 112 ? 37.788 16.031 4.005 1.00 53.88 112 LEU A N 1
ATOM 882 C CA . LEU A 1 112 ? 36.624 16.953 4.146 1.00 53.88 112 LEU A CA 1
ATOM 883 C C . LEU A 1 112 ? 35.239 16.341 3.792 1.00 53.88 112 LEU A C 1
ATOM 885 O O . LEU A 1 112 ? 34.247 17.061 3.678 1.00 53.88 112 LEU A O 1
ATOM 889 N N . HIS A 1 113 ? 35.110 15.020 3.615 1.00 51.62 113 HIS A N 1
ATOM 890 C CA . HIS A 1 113 ? 33.965 14.463 2.870 1.00 51.62 113 HIS A CA 1
ATOM 891 C C . HIS A 1 113 ? 32.681 14.153 3.670 1.00 51.62 113 HIS A C 1
ATOM 893 O O . HIS A 1 113 ? 31.643 13.900 3.062 1.00 51.62 113 HIS A O 1
ATOM 899 N N . HIS A 1 114 ? 32.690 14.203 5.009 1.00 46.84 114 HIS A N 1
ATOM 900 C CA . HIS A 1 114 ? 31.543 13.720 5.802 1.00 46.84 114 HIS A CA 1
ATOM 901 C C . HIS A 1 114 ? 30.434 14.774 6.044 1.00 46.84 114 HIS A C 1
ATOM 903 O O . HIS A 1 114 ? 29.293 14.419 6.349 1.00 46.84 114 HIS A O 1
ATOM 909 N N . SER A 1 115 ? 30.728 16.070 5.871 1.00 44.78 115 SER A N 1
ATOM 910 C CA . SER A 1 115 ? 29.769 17.172 6.104 1.00 44.78 115 SER A CA 1
ATOM 911 C C . SER A 1 115 ?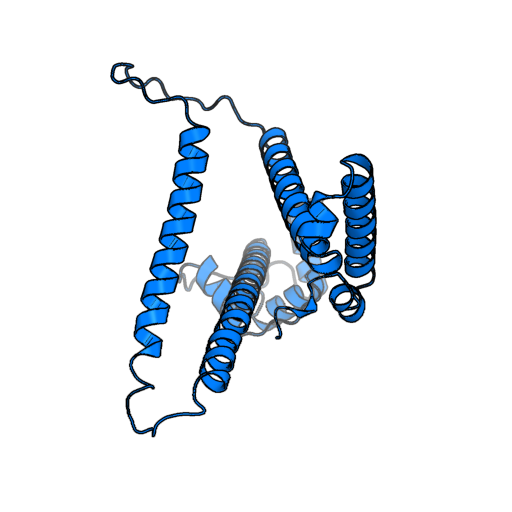 28.910 17.512 4.869 1.00 44.78 115 SER A C 1
ATOM 913 O O . SER A 1 115 ? 27.739 17.877 4.988 1.00 44.78 115 SER A O 1
ATOM 915 N N . TYR A 1 116 ? 29.441 17.304 3.659 1.00 47.06 116 TYR A N 1
ATOM 916 C CA . TYR A 1 116 ? 28.773 17.673 2.400 1.00 47.06 116 TYR A CA 1
ATOM 917 C C . TYR A 1 116 ? 27.639 16.723 1.965 1.00 47.06 116 TYR A C 1
ATOM 919 O O . TYR A 1 116 ? 26.784 17.104 1.165 1.00 47.06 116 TYR A O 1
ATOM 927 N N . GLN A 1 117 ? 27.576 15.505 2.509 1.00 45.81 117 GLN A N 1
ATOM 928 C CA . GLN A 1 117 ? 26.615 14.482 2.073 1.00 45.81 117 GLN A CA 1
ATOM 929 C C . GLN A 1 117 ? 25.195 14.699 2.636 1.00 45.81 117 GLN A C 1
ATOM 931 O O . GLN A 1 117 ? 24.200 14.431 1.965 1.00 45.81 117 GLN A O 1
ATOM 936 N N . LYS A 1 118 ? 25.062 15.263 3.848 1.00 46.91 118 LYS A N 1
ATOM 937 C CA . LYS A 1 118 ? 23.744 15.529 4.466 1.00 46.91 118 LYS A CA 1
ATOM 938 C C . LYS A 1 118 ? 22.995 16.700 3.817 1.00 46.91 118 LYS A C 1
ATOM 940 O O . LYS A 1 118 ? 21.762 16.699 3.790 1.00 46.91 118 LYS A O 1
ATOM 945 N N . THR A 1 119 ? 23.703 17.702 3.294 1.00 47.56 119 THR A N 1
ATOM 946 C CA . THR A 1 119 ? 23.085 18.882 2.662 1.00 47.56 119 THR A CA 1
ATOM 947 C C . THR A 1 119 ? 22.652 18.620 1.220 1.00 47.56 119 THR A C 1
ATOM 949 O O . THR A 1 119 ? 21.645 19.192 0.794 1.00 47.56 119 THR A O 1
ATOM 952 N N . SER A 1 120 ? 23.322 17.722 0.486 1.00 53.84 120 SER A N 1
ATOM 953 C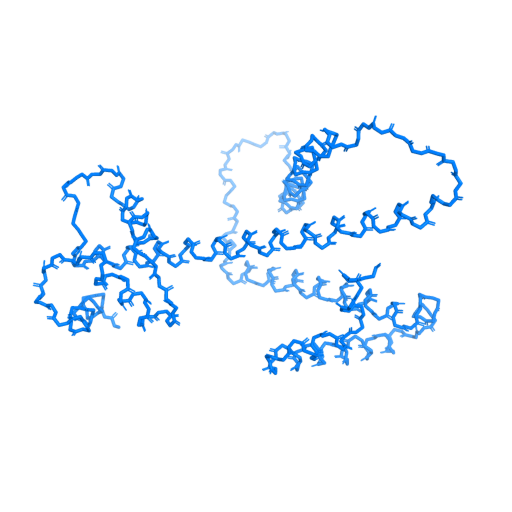 CA . SER A 1 120 ? 22.900 17.351 -0.874 1.00 53.84 120 SER A CA 1
ATOM 954 C C . SER A 1 120 ? 21.616 16.505 -0.868 1.00 53.84 120 SER A C 1
ATOM 956 O O . SER A 1 120 ? 20.704 16.787 -1.640 1.00 53.84 120 SER A O 1
ATOM 958 N N . MET A 1 121 ? 21.464 15.583 0.091 1.00 48.34 121 MET A N 1
ATOM 959 C CA . MET A 1 121 ? 20.268 14.740 0.266 1.00 48.34 121 MET A CA 1
ATOM 960 C C . MET A 1 121 ? 18.975 15.542 0.483 1.00 48.34 121 MET A C 1
ATOM 962 O O . MET A 1 121 ? 17.930 15.227 -0.088 1.00 48.34 121 MET A O 1
ATOM 966 N N . ARG A 1 122 ? 19.024 16.623 1.277 1.00 51.84 122 ARG A N 1
ATOM 967 C CA . ARG A 1 122 ? 17.862 17.514 1.470 1.00 51.84 122 ARG A CA 1
ATOM 968 C C . ARG A 1 122 ? 17.499 18.269 0.190 1.00 51.84 122 ARG A C 1
ATOM 970 O O . ARG A 1 122 ? 16.314 18.445 -0.090 1.00 51.84 122 ARG A O 1
ATOM 977 N N . LYS A 1 123 ? 18.501 18.694 -0.589 1.00 56.19 123 LYS A N 1
ATOM 978 C CA . LYS A 1 123 ? 18.294 19.362 -1.883 1.00 56.19 123 LYS A CA 1
ATOM 979 C C . LYS A 1 123 ? 17.713 18.397 -2.918 1.00 56.19 123 LYS A C 1
ATOM 981 O O . LYS A 1 123 ? 16.765 18.771 -3.598 1.00 56.19 123 LYS A O 1
ATOM 986 N N . LEU A 1 124 ? 18.195 17.154 -2.957 1.00 48.69 124 LEU A N 1
ATOM 987 C CA . LEU A 1 124 ? 17.703 16.116 -3.864 1.00 48.69 124 LEU A CA 1
ATOM 988 C C . LEU A 1 124 ? 16.259 15.703 -3.540 1.00 48.69 124 LEU A C 1
ATOM 990 O O . LEU A 1 124 ? 15.423 15.676 -4.435 1.00 48.69 124 LEU A O 1
ATOM 994 N N . ARG A 1 125 ? 15.912 15.501 -2.259 1.00 56.19 125 ARG A N 1
ATOM 995 C CA . ARG A 1 125 ? 14.516 15.252 -1.840 1.00 56.19 125 ARG A CA 1
ATOM 996 C C . ARG A 1 125 ? 13.580 16.405 -2.202 1.00 56.19 125 ARG A C 1
ATOM 998 O O . ARG A 1 125 ? 12.452 16.165 -2.625 1.00 56.19 125 ARG A O 1
ATOM 1005 N N . LYS A 1 126 ? 14.035 17.654 -2.041 1.00 65.75 126 LYS A N 1
ATOM 1006 C CA . LYS A 1 126 ? 13.260 18.840 -2.432 1.00 65.75 126 LYS A CA 1
ATOM 1007 C C . LYS A 1 126 ? 13.067 18.891 -3.950 1.00 65.75 126 LYS A C 1
ATOM 1009 O O . LYS A 1 126 ? 11.950 19.127 -4.389 1.00 65.75 126 LYS A O 1
ATOM 1014 N N . ALA A 1 127 ? 14.114 18.601 -4.723 1.00 55.38 127 ALA A N 1
ATOM 1015 C CA . ALA A 1 127 ? 14.056 18.553 -6.180 1.00 55.38 127 ALA A CA 1
ATOM 1016 C C . ALA A 1 127 ? 13.132 17.435 -6.688 1.00 55.38 127 ALA A C 1
ATOM 1018 O O . ALA A 1 127 ? 12.282 17.705 -7.524 1.00 55.38 127 ALA A O 1
ATOM 1019 N N . HIS A 1 128 ? 13.212 16.224 -6.126 1.00 54.78 128 HIS A N 1
ATOM 1020 C CA . HIS A 1 128 ? 12.330 15.110 -6.488 1.00 54.78 128 HIS A CA 1
ATOM 1021 C C . HIS A 1 128 ? 10.860 15.423 -6.188 1.00 54.78 128 HIS A C 1
ATOM 1023 O O . HIS A 1 128 ? 10.008 15.278 -7.058 1.00 54.78 128 HIS A O 1
ATOM 1029 N N . ARG A 1 129 ? 10.556 15.946 -4.989 1.00 61.12 129 ARG A N 1
ATOM 1030 C CA . ARG A 1 129 ? 9.190 16.378 -4.642 1.00 61.12 129 ARG A CA 1
ATOM 1031 C C . ARG A 1 129 ? 8.687 17.489 -5.565 1.00 61.12 129 ARG A C 1
ATOM 1033 O O . ARG A 1 129 ? 7.523 17.475 -5.937 1.00 61.12 129 ARG A O 1
ATOM 1040 N N . GLN A 1 130 ? 9.555 18.424 -5.953 1.00 64.81 130 GLN A N 1
ATOM 1041 C CA . GLN A 1 130 ? 9.215 19.484 -6.906 1.00 64.81 130 GLN A CA 1
ATOM 1042 C C . GLN A 1 130 ? 9.027 18.965 -8.337 1.00 64.81 130 GLN A C 1
ATOM 1044 O O . GLN A 1 130 ? 8.178 19.495 -9.043 1.00 64.81 130 GLN A O 1
ATOM 1049 N N . SER A 1 131 ? 9.793 17.959 -8.768 1.00 50.38 131 SER A N 1
ATOM 1050 C CA . SER A 1 131 ? 9.612 17.292 -10.064 1.00 50.38 131 SER A CA 1
ATOM 1051 C C . SER A 1 131 ? 8.311 16.510 -10.106 1.00 50.38 131 SER A C 1
ATOM 1053 O O . SER A 1 131 ? 7.568 16.625 -11.069 1.00 50.38 131 SER A O 1
ATOM 1055 N N . TRP A 1 132 ? 8.010 15.757 -9.047 1.00 54.81 132 TRP A N 1
ATOM 1056 C CA . TRP A 1 132 ? 6.778 14.983 -8.954 1.00 54.81 132 TRP A CA 1
ATOM 1057 C C . TRP A 1 132 ? 5.547 15.894 -8.883 1.00 54.81 132 TRP A C 1
ATOM 1059 O O . TRP A 1 132 ? 4.582 15.675 -9.603 1.00 54.81 132 TRP A O 1
ATOM 1069 N N . ALA A 1 133 ? 5.612 16.974 -8.096 1.00 60.12 133 ALA A N 1
ATOM 1070 C CA . ALA A 1 133 ? 4.563 17.992 -8.062 1.00 60.12 133 ALA A CA 1
ATOM 1071 C C . ALA A 1 133 ? 4.366 18.669 -9.427 1.00 60.12 133 ALA A C 1
ATOM 1073 O O . ALA A 1 133 ? 3.226 18.834 -9.840 1.00 60.12 133 ALA A O 1
ATOM 1074 N N . ARG A 1 134 ? 5.450 18.988 -10.153 1.00 68.00 134 ARG A N 1
ATOM 1075 C CA . ARG A 1 134 ? 5.361 19.526 -11.521 1.00 68.00 134 ARG A CA 1
ATOM 1076 C C . ARG A 1 134 ? 4.762 18.535 -12.508 1.00 68.00 134 ARG A C 1
ATOM 1078 O O . ARG A 1 134 ? 3.890 18.926 -13.257 1.00 68.00 134 ARG A O 1
ATOM 1085 N N . LEU A 1 135 ? 5.160 17.264 -12.478 1.00 50.47 135 LEU A N 1
ATOM 1086 C CA . LEU A 1 135 ? 4.579 16.226 -13.338 1.00 50.47 135 LEU A CA 1
ATOM 1087 C C . LEU A 1 135 ? 3.083 16.034 -13.075 1.00 50.47 135 LEU A C 1
ATOM 1089 O O . LEU A 1 135 ? 2.314 15.834 -14.009 1.00 50.47 135 LEU A O 1
ATOM 1093 N N . VAL A 1 136 ? 2.662 16.123 -11.814 1.00 56.84 136 VAL A N 1
ATOM 1094 C CA . VAL A 1 136 ? 1.242 16.079 -11.455 1.00 56.84 136 VAL A CA 1
ATOM 1095 C C . VAL A 1 136 ? 0.523 17.356 -11.877 1.00 56.84 136 VAL A C 1
ATOM 1097 O O . VAL A 1 136 ? -0.570 17.257 -12.418 1.00 56.84 136 VAL A O 1
ATOM 1100 N N . GLU A 1 137 ? 1.111 18.540 -11.697 1.00 57.53 137 GLU A N 1
ATOM 1101 C CA . GLU A 1 137 ? 0.528 19.800 -12.177 1.00 57.53 137 GLU A CA 1
ATOM 1102 C C . GLU A 1 137 ? 0.437 19.856 -13.702 1.00 57.53 137 GLU A C 1
ATOM 1104 O O . GLU A 1 137 ? -0.595 20.258 -14.212 1.00 57.53 137 GLU A O 1
ATOM 1109 N N . GLU A 1 138 ? 1.465 19.437 -14.435 1.00 56.19 138 GLU A N 1
ATOM 1110 C CA . GLU A 1 138 ? 1.499 19.400 -15.901 1.00 56.19 138 GLU A CA 1
ATOM 1111 C C . GLU A 1 138 ? 0.582 18.297 -16.450 1.00 56.19 138 GLU A C 1
ATOM 1113 O O . GLU A 1 138 ? -0.134 18.506 -17.431 1.00 56.19 138 GLU A O 1
ATOM 1118 N N . GLY A 1 139 ? 0.515 17.148 -15.773 1.00 54.59 139 GLY A N 1
ATOM 1119 C CA . GLY A 1 139 ? -0.455 16.094 -16.058 1.00 54.59 139 GLY A CA 1
ATOM 1120 C C . GLY A 1 139 ? -1.891 16.570 -15.828 1.00 54.59 139 GLY A C 1
ATOM 1121 O O . GLY A 1 139 ? -2.740 16.419 -16.695 1.00 54.59 139 GLY A O 1
ATOM 1122 N N . LEU A 1 140 ? -2.168 17.247 -14.714 1.00 56.47 140 LEU A N 1
ATOM 1123 C CA . LEU A 1 140 ? -3.483 17.835 -14.445 1.00 56.47 140 LEU A CA 1
ATOM 1124 C C . LEU A 1 140 ? -3.793 19.013 -15.376 1.00 56.47 140 LEU A C 1
ATOM 1126 O O . LEU A 1 140 ? -4.936 19.173 -15.788 1.00 56.47 140 LEU A O 1
ATOM 1130 N N . ALA A 1 141 ? -2.798 19.827 -15.733 1.00 54.38 141 ALA A N 1
ATOM 1131 C CA . ALA A 1 141 ? -2.948 20.972 -16.626 1.00 54.38 141 ALA A CA 1
ATOM 1132 C C . ALA A 1 141 ? -3.171 20.551 -18.080 1.00 54.38 141 ALA A C 1
ATOM 1134 O O . ALA A 1 141 ? -3.881 21.246 -18.797 1.00 54.38 141 ALA A O 1
ATOM 1135 N N . SER A 1 142 ? -2.609 19.418 -18.509 1.00 47.91 142 SER A N 1
ATOM 1136 C CA . SER A 1 142 ? -2.875 18.841 -19.832 1.00 47.91 142 SER A CA 1
ATOM 1137 C C . SER A 1 142 ? -4.243 18.157 -19.910 1.00 47.91 142 SER A C 1
ATOM 1139 O O . SER A 1 142 ? -4.842 18.111 -20.982 1.00 47.91 142 SER A O 1
ATOM 1141 N N . LEU A 1 143 ? -4.776 17.704 -18.770 1.00 44.88 143 LEU A N 1
ATOM 1142 C CA . LEU A 1 143 ? -6.142 17.186 -18.634 1.00 44.88 143 LEU A CA 1
ATOM 1143 C C . LEU A 1 143 ? -7.192 18.292 -18.405 1.00 44.88 143 LEU A C 1
ATOM 1145 O O . LEU A 1 143 ? -8.391 18.041 -18.516 1.00 44.88 143 LEU A O 1
ATOM 1149 N N . LEU A 1 144 ? -6.760 19.520 -18.101 1.00 47.75 144 LEU A N 1
ATOM 1150 C CA . LEU A 1 144 ? -7.617 20.688 -17.921 1.00 47.75 144 LEU A CA 1
ATOM 1151 C C . LEU A 1 144 ? -7.791 21.447 -19.247 1.00 47.75 144 LEU A C 1
ATOM 1153 O O . LEU A 1 144 ? -6.800 21.810 -19.880 1.00 47.75 144 LEU A O 1
ATOM 1157 N N . PRO A 1 145 ? -9.024 21.792 -19.665 1.00 51.59 145 PRO A N 1
ATOM 1158 C CA . PRO A 1 145 ? -9.211 22.669 -20.814 1.00 51.59 145 PRO A CA 1
ATOM 1159 C C . PRO A 1 145 ? -8.558 24.031 -20.538 1.00 51.59 145 PRO A C 1
ATOM 1161 O O . PRO A 1 145 ? -8.782 24.638 -19.486 1.00 51.59 145 PRO A O 1
ATOM 1164 N N . ALA A 1 146 ? -7.740 24.506 -21.484 1.00 53.03 146 ALA A N 1
ATOM 1165 C CA . ALA A 1 146 ? -6.993 25.754 -21.367 1.00 53.03 146 ALA A CA 1
ATOM 1166 C C . ALA A 1 146 ? -7.910 26.899 -20.909 1.00 53.03 146 ALA A C 1
ATOM 1168 O O . ALA A 1 146 ? -8.939 27.197 -21.522 1.00 53.03 146 ALA A O 1
ATOM 1169 N N . ARG A 1 147 ? -7.543 27.532 -19.792 1.00 48.94 147 ARG A N 1
ATOM 1170 C CA . ARG A 1 147 ? -8.335 28.572 -19.133 1.00 48.94 147 ARG A CA 1
ATOM 1171 C C . ARG A 1 147 ? -8.370 29.823 -20.014 1.00 48.94 147 ARG A C 1
ATOM 1173 O O . ARG A 1 147 ? -7.503 30.684 -19.913 1.00 48.94 147 ARG A O 1
ATOM 1180 N N . SER A 1 148 ? -9.377 29.920 -20.878 1.00 51.19 148 SER A N 1
ATOM 1181 C CA . SER A 1 148 ? -9.648 31.124 -21.666 1.00 51.19 148 SER A CA 1
ATOM 1182 C C . SER A 1 148 ? -9.877 32.314 -20.719 1.00 51.19 148 SER A C 1
ATOM 1184 O O . SER A 1 148 ? -10.806 32.263 -19.900 1.00 51.19 148 SER A O 1
ATOM 1186 N N . PRO A 1 149 ? -9.075 33.391 -20.803 1.00 56.38 149 PRO A N 1
ATOM 1187 C CA . PRO A 1 149 ? -9.266 34.572 -19.978 1.00 56.38 149 PRO A CA 1
ATOM 1188 C C . PRO A 1 149 ? -10.533 35.292 -20.448 1.00 56.38 149 PRO A C 1
ATOM 1190 O O . PRO A 1 149 ? -10.542 35.947 -21.484 1.00 56.38 149 PRO A O 1
ATOM 1193 N N . GLY A 1 150 ? -11.628 35.127 -19.702 1.00 65.56 150 GLY A N 1
ATOM 1194 C CA . GLY A 1 150 ? -12.877 35.849 -19.961 1.00 65.56 150 GLY A CA 1
ATOM 1195 C C . GLY A 1 150 ? -14.173 35.107 -19.643 1.00 65.56 150 GLY A C 1
ATOM 1196 O O . GLY A 1 150 ? -15.231 35.721 -19.732 1.00 65.56 150 GLY A O 1
ATOM 1197 N N . CYS A 1 151 ? -14.140 33.825 -19.257 1.00 46.84 151 CYS A N 1
ATOM 1198 C CA . CYS A 1 151 ? -15.377 33.118 -18.916 1.00 46.84 151 CYS A CA 1
ATOM 1199 C C . CYS A 1 151 ? -15.699 33.257 -17.411 1.00 46.84 151 CYS A C 1
ATOM 1201 O O . CYS A 1 151 ? -14.900 32.808 -16.582 1.00 46.84 151 CYS A O 1
ATOM 1203 N N . PRO A 1 152 ? -16.827 33.890 -17.027 1.00 54.81 152 PRO A N 1
ATOM 1204 C CA . PRO A 1 152 ? -17.225 34.020 -15.632 1.00 54.81 152 PRO A CA 1
ATOM 1205 C C . PRO A 1 152 ? -17.507 32.635 -15.050 1.00 54.81 152 PRO A C 1
ATOM 1207 O O . PRO A 1 152 ? -18.141 31.796 -15.687 1.00 54.81 152 PRO A O 1
ATOM 1210 N N . VAL A 1 153 ? -16.992 32.415 -13.840 1.00 50.34 153 VAL A N 1
ATOM 1211 C CA . VAL A 1 153 ? -16.956 31.150 -13.098 1.00 50.34 153 VAL A CA 1
ATOM 1212 C C . VAL A 1 153 ? -18.367 30.581 -12.911 1.00 50.34 153 VAL A C 1
ATOM 1214 O O . VAL A 1 153 ? -19.010 30.772 -11.884 1.00 50.34 153 VAL A O 1
ATOM 1217 N N . ARG A 1 154 ? -18.859 29.845 -13.906 1.00 48.38 154 ARG A N 1
ATOM 1218 C CA . ARG A 1 154 ? -19.757 28.721 -13.663 1.00 48.38 154 ARG A CA 1
ATOM 1219 C C . ARG A 1 154 ? -18.858 27.571 -13.256 1.00 48.38 154 ARG A C 1
ATOM 1221 O O . ARG A 1 154 ? -17.892 27.283 -13.958 1.00 48.38 154 ARG A O 1
ATOM 1228 N N . SER A 1 155 ? -19.135 26.993 -12.091 1.00 47.12 155 SER A N 1
ATOM 1229 C CA . SER A 1 155 ? -18.473 25.798 -11.579 1.00 47.12 155 SER A CA 1
ATOM 1230 C C . SER A 1 155 ? -18.211 24.834 -12.732 1.00 47.12 155 SER A C 1
ATOM 1232 O O . SER A 1 155 ? -19.159 24.308 -13.318 1.00 47.12 155 SER A O 1
ATOM 1234 N N . LEU A 1 156 ? -16.936 24.651 -13.077 1.00 44.03 156 LEU A N 1
ATOM 1235 C CA . LEU A 1 156 ? -16.486 23.542 -13.901 1.00 44.03 156 LEU A CA 1
ATOM 1236 C C . LEU A 1 156 ? -16.797 22.291 -13.085 1.00 44.03 156 LEU A C 1
ATOM 1238 O O . LEU A 1 156 ? -15.971 21.813 -12.312 1.00 44.03 156 LEU A O 1
ATOM 1242 N N . SER A 1 157 ? -18.030 21.804 -13.201 1.00 48.94 157 SER A N 1
ATOM 1243 C CA . SER A 1 157 ? -18.310 20.397 -13.027 1.00 48.94 157 SER A CA 1
ATOM 1244 C C . SER A 1 157 ? -17.437 19.727 -14.072 1.00 48.94 157 SER A C 1
ATOM 1246 O O . SER A 1 157 ? -17.809 19.660 -15.244 1.00 48.94 157 SER A O 1
ATOM 1248 N N . TRP A 1 158 ? -16.230 19.334 -13.668 1.00 46.75 158 TRP A N 1
ATOM 1249 C CA . TRP A 1 158 ? -15.553 18.206 -14.278 1.00 46.75 158 TRP A CA 1
ATOM 1250 C C . TRP A 1 158 ? -16.658 17.177 -14.449 1.00 46.75 158 TRP A C 1
ATOM 1252 O O . TRP A 1 158 ? -17.240 16.761 -13.443 1.00 46.75 158 TRP A O 1
ATOM 1262 N N . GLY A 1 159 ? -17.094 16.950 -15.694 1.00 57.09 159 GLY A N 1
ATOM 1263 C CA . GLY A 1 159 ? -18.146 15.977 -15.965 1.00 57.09 159 GLY A CA 1
ATOM 1264 C C . GLY A 1 159 ? -17.752 14.736 -15.190 1.00 57.09 159 GLY A C 1
ATOM 1265 O O . GLY A 1 159 ? -16.590 14.360 -15.284 1.00 57.09 159 GLY A O 1
ATOM 1266 N N . LEU A 1 160 ? -18.638 14.279 -14.301 1.00 56.47 160 LEU A N 1
ATOM 1267 C CA . LEU A 1 160 ? -18.349 13.296 -13.258 1.00 56.47 160 LEU A CA 1
ATOM 1268 C C . LEU A 1 160 ? -17.475 12.182 -13.835 1.00 56.47 160 LEU A C 1
ATOM 1270 O O . LEU A 1 160 ? -18.011 11.284 -14.476 1.00 56.47 160 LEU A O 1
ATOM 1274 N N . VAL A 1 161 ? -16.153 12.270 -13.638 1.00 62.91 161 VAL A N 1
ATOM 1275 C CA . VAL A 1 161 ? -15.246 11.200 -14.038 1.00 62.91 161 VAL A CA 1
ATOM 1276 C C . VAL A 1 161 ? -15.610 10.070 -13.105 1.00 62.91 161 VAL A C 1
ATOM 1278 O O . VAL A 1 161 ? -15.423 10.156 -11.887 1.00 62.91 161 VAL A O 1
ATOM 1281 N N . SER A 1 162 ? -16.268 9.071 -13.666 1.00 75.44 162 SER A N 1
ATOM 1282 C CA . SER A 1 162 ? -16.701 7.908 -12.923 1.00 75.44 162 SER A CA 1
ATOM 1283 C C . SER A 1 162 ? -15.476 7.211 -12.336 1.00 75.44 162 SER A C 1
ATOM 1285 O O . SER A 1 162 ? -14.370 7.279 -12.878 1.00 75.44 162 SER A O 1
ATOM 1287 N N . LEU A 1 163 ? -15.662 6.502 -11.221 1.00 64.56 163 LEU A N 1
ATOM 1288 C CA . LEU A 1 163 ? -14.597 5.677 -10.648 1.00 64.56 163 LEU A CA 1
ATOM 1289 C C . LEU A 1 163 ? -14.018 4.711 -11.698 1.00 64.56 163 LEU A C 1
ATOM 1291 O O . LEU A 1 163 ? -12.814 4.490 -11.721 1.00 64.56 163 LEU A O 1
ATOM 1295 N N . SER A 1 164 ? -14.857 4.200 -12.602 1.00 61.50 164 SER A N 1
ATOM 1296 C CA . SER A 1 164 ? -14.455 3.337 -13.714 1.00 61.50 164 SER A CA 1
ATOM 1297 C C . SER A 1 164 ? -13.509 4.024 -14.702 1.00 61.50 164 SER A C 1
ATOM 1299 O O . SER A 1 164 ? -12.527 3.418 -15.108 1.00 61.50 164 SER A O 1
ATOM 1301 N N . GLU A 1 165 ? -13.750 5.287 -15.061 1.00 70.56 165 GLU A N 1
ATOM 1302 C CA . GLU A 1 165 ? -12.848 6.048 -15.941 1.00 70.56 165 GLU A CA 1
ATOM 1303 C C . GLU A 1 165 ? -11.513 6.361 -15.258 1.00 70.56 165 GLU A C 1
ATOM 1305 O O . GLU A 1 165 ? -10.467 6.333 -15.904 1.00 70.56 165 GLU A O 1
ATOM 1310 N N . LEU A 1 166 ? -11.529 6.617 -13.945 1.00 72.12 166 LEU A N 1
ATOM 1311 C CA . LEU A 1 166 ? -10.300 6.801 -13.174 1.00 72.12 166 LEU A CA 1
ATOM 1312 C C . LEU A 1 166 ? -9.487 5.500 -13.100 1.00 72.12 166 LEU A C 1
ATOM 1314 O O . LEU A 1 166 ? -8.271 5.542 -13.269 1.00 72.12 166 LEU A O 1
ATOM 1318 N N . LEU A 1 167 ? -10.144 4.361 -12.863 1.00 68.44 167 LEU A N 1
ATOM 1319 C CA . LEU A 1 167 ? -9.494 3.049 -12.849 1.00 68.44 167 LEU A CA 1
ATOM 1320 C C . LEU A 1 167 ? -8.910 2.705 -14.221 1.00 68.44 167 LEU A C 1
ATOM 1322 O O . LEU A 1 167 ? -7.740 2.348 -14.288 1.00 68.44 167 LEU A O 1
ATOM 1326 N N . LEU A 1 168 ? -9.657 2.935 -15.305 1.00 74.50 168 LEU A N 1
ATOM 1327 C CA . LEU A 1 168 ? -9.165 2.736 -16.670 1.00 74.50 168 LEU A CA 1
ATOM 1328 C C . LEU A 1 168 ? -7.940 3.612 -16.969 1.00 74.50 168 LEU A C 1
ATOM 1330 O O . LEU A 1 168 ? -6.971 3.154 -17.564 1.00 74.50 168 LEU A O 1
ATOM 1334 N N . LEU A 1 169 ? -7.949 4.876 -16.536 1.00 76.81 169 LEU A N 1
ATOM 1335 C CA . LEU A 1 169 ? -6.794 5.760 -16.706 1.00 76.81 169 LEU A CA 1
ATOM 1336 C C . LEU A 1 169 ? -5.568 5.245 -15.940 1.00 76.81 169 LEU A C 1
ATOM 1338 O O . LEU A 1 169 ? -4.438 5.370 -16.415 1.00 76.81 169 LEU A O 1
ATOM 1342 N N . VAL A 1 170 ? -5.786 4.694 -14.746 1.00 74.44 170 VAL A N 1
ATOM 1343 C CA . VAL A 1 170 ? -4.728 4.087 -13.938 1.00 74.44 170 VAL A CA 1
ATOM 1344 C C . VAL A 1 170 ? -4.188 2.829 -14.619 1.00 74.44 170 VAL A C 1
ATOM 1346 O O . VAL A 1 170 ? -2.972 2.724 -14.746 1.00 74.44 170 VAL A O 1
ATOM 1349 N N . GLU A 1 171 ? -5.049 1.939 -15.111 1.00 74.50 171 GLU A N 1
ATOM 1350 C CA . GLU A 1 171 ? -4.669 0.742 -15.878 1.00 74.50 171 GLU A CA 1
ATOM 1351 C C . GLU A 1 171 ? -3.820 1.117 -17.098 1.00 74.50 171 GLU A C 1
ATOM 1353 O O . GLU A 1 171 ? -2.664 0.715 -17.177 1.00 74.50 171 GLU A O 1
ATOM 1358 N N . VAL A 1 172 ? -4.310 2.019 -17.956 1.00 74.94 172 VAL A N 1
ATOM 1359 C CA . VAL A 1 172 ? -3.572 2.480 -19.147 1.00 74.94 172 VAL A CA 1
ATOM 1360 C C . VAL A 1 172 ? -2.219 3.090 -18.775 1.00 74.94 172 VAL A C 1
ATOM 1362 O O . VAL A 1 172 ? -1.218 2.877 -19.458 1.00 74.94 172 VAL A O 1
ATOM 1365 N N . LYS A 1 173 ? -2.153 3.857 -17.679 1.00 85.00 173 LYS A N 1
ATOM 1366 C CA . LYS A 1 173 ? -0.883 4.409 -17.194 1.00 85.00 173 LYS A CA 1
ATOM 1367 C C . LYS A 1 173 ? 0.087 3.293 -16.802 1.00 85.00 173 LYS A C 1
ATOM 1369 O O . LYS A 1 173 ? 1.271 3.402 -17.118 1.00 85.00 173 LYS A O 1
ATOM 1374 N N . TYR A 1 174 ? -0.381 2.275 -16.085 1.00 82.88 174 TYR A N 1
ATOM 1375 C CA . TYR A 1 174 ? 0.463 1.155 -15.679 1.00 82.88 174 TYR A CA 1
ATOM 1376 C C . TYR A 1 174 ? 0.888 0.299 -16.874 1.00 82.88 174 TYR A C 1
ATOM 1378 O O . TYR A 1 174 ? 2.058 -0.061 -16.928 1.00 82.88 174 TYR A O 1
ATOM 1386 N N . ASP A 1 175 ? 0.029 0.094 -17.873 1.00 80.94 175 ASP A N 1
ATOM 1387 C CA . ASP A 1 175 ? 0.381 -0.608 -19.114 1.00 80.94 175 ASP A CA 1
ATOM 1388 C C . ASP A 1 175 ? 1.506 0.106 -19.870 1.00 80.94 175 ASP A C 1
ATOM 1390 O O . ASP A 1 175 ? 2.489 -0.515 -20.273 1.00 80.94 175 ASP A O 1
ATOM 1394 N N . VAL A 1 176 ? 1.416 1.435 -20.002 1.00 80.69 176 VAL A N 1
ATOM 1395 C CA . VAL A 1 176 ? 2.470 2.241 -20.639 1.00 80.69 176 VAL A CA 1
ATOM 1396 C C . VAL A 1 176 ? 3.772 2.174 -19.842 1.00 80.69 176 VAL A C 1
ATOM 1398 O O . VAL A 1 176 ? 4.845 2.037 -20.426 1.00 80.69 176 VAL A O 1
ATOM 1401 N N . VAL A 1 177 ? 3.702 2.269 -18.510 1.00 82.00 177 VAL A N 1
ATOM 1402 C CA . VAL A 1 177 ? 4.891 2.166 -17.649 1.00 82.00 177 VAL A CA 1
ATOM 1403 C C . VAL A 1 177 ? 5.527 0.778 -17.754 1.00 82.00 177 VAL A C 1
ATOM 1405 O O . VAL A 1 177 ? 6.748 0.697 -17.861 1.00 82.00 177 VAL A O 1
ATOM 1408 N N . ASN A 1 178 ? 4.725 -0.287 -17.761 1.00 83.44 178 ASN A N 1
ATOM 1409 C CA . ASN A 1 178 ? 5.198 -1.662 -17.901 1.00 83.44 178 ASN A CA 1
ATOM 1410 C C . ASN A 1 178 ? 5.853 -1.885 -19.263 1.00 83.44 178 ASN A C 1
ATOM 1412 O O . ASN A 1 178 ? 6.974 -2.378 -19.308 1.00 83.44 178 ASN A O 1
ATOM 1416 N N . SER A 1 179 ? 5.210 -1.448 -20.351 1.00 84.19 179 SER A N 1
ATOM 1417 C CA . SER A 1 179 ? 5.780 -1.522 -21.701 1.00 84.19 179 SER A CA 1
ATOM 1418 C C . SER A 1 179 ? 7.136 -0.817 -21.763 1.00 84.19 179 SER A C 1
ATOM 1420 O O . SER A 1 179 ? 8.119 -1.444 -22.138 1.00 84.19 179 SER A O 1
ATOM 1422 N N . LEU A 1 180 ? 7.241 0.427 -21.274 1.00 87.50 180 LEU A N 1
ATOM 1423 C CA . LEU A 1 180 ? 8.518 1.151 -21.235 1.00 87.50 180 LEU A CA 1
ATOM 1424 C C . LEU A 1 180 ? 9.590 0.420 -20.416 1.00 87.50 180 LEU A C 1
ATOM 1426 O O . LEU A 1 180 ? 10.750 0.376 -20.822 1.00 87.50 180 LEU A O 1
ATOM 1430 N N . LEU A 1 181 ? 9.219 -0.144 -19.264 1.00 88.00 181 LEU A N 1
ATOM 1431 C CA . LEU A 1 181 ? 10.141 -0.889 -18.411 1.00 88.00 181 LEU A CA 1
ATOM 1432 C C . LEU A 1 181 ? 10.645 -2.156 -19.117 1.00 88.00 181 LEU A C 1
ATOM 1434 O O . LEU A 1 181 ? 11.848 -2.408 -19.124 1.00 88.00 181 LEU A O 1
ATOM 1438 N N . TYR A 1 182 ? 9.750 -2.912 -19.755 1.00 91.75 182 TYR A N 1
ATOM 1439 C CA . TYR A 1 182 ? 10.094 -4.111 -20.517 1.00 91.75 182 TYR A CA 1
ATOM 1440 C C . TYR A 1 182 ? 10.965 -3.788 -21.726 1.00 91.75 182 TYR A C 1
ATOM 1442 O O . TYR A 1 182 ? 11.983 -4.450 -21.917 1.00 91.75 182 TYR A O 1
ATOM 1450 N N . THR A 1 183 ? 10.646 -2.736 -22.483 1.00 92.06 183 THR A N 1
ATOM 1451 C CA . THR A 1 183 ? 11.485 -2.281 -23.594 1.00 92.06 183 THR A CA 1
ATOM 1452 C C . THR A 1 183 ? 12.906 -1.961 -23.115 1.00 92.06 183 THR A C 1
ATOM 1454 O O . THR A 1 183 ? 13.874 -2.374 -23.749 1.00 92.06 183 THR A O 1
ATOM 1457 N N . GLU A 1 184 ? 13.069 -1.245 -21.997 1.00 89.31 184 GLU A N 1
ATOM 1458 C CA . GLU A 1 184 ? 14.400 -0.910 -21.470 1.00 89.31 184 GLU A CA 1
ATOM 1459 C C . GLU A 1 184 ? 15.152 -2.148 -20.950 1.00 89.31 184 GLU A C 1
ATOM 1461 O O . GLU A 1 184 ? 16.345 -2.296 -21.220 1.00 89.31 184 GLU A O 1
ATOM 1466 N N . MET A 1 185 ? 14.461 -3.082 -20.285 1.00 91.06 185 MET A N 1
ATOM 1467 C CA . MET A 1 185 ? 15.034 -4.373 -19.875 1.00 91.06 185 MET A CA 1
ATOM 1468 C C . MET A 1 185 ? 15.508 -5.197 -21.083 1.00 91.06 185 MET A C 1
ATOM 1470 O O . MET A 1 185 ? 16.581 -5.798 -21.040 1.00 91.06 185 MET A O 1
ATOM 1474 N N . LEU A 1 186 ? 14.743 -5.201 -22.178 1.00 93.19 186 LEU A N 1
ATOM 1475 C CA . LEU A 1 186 ? 15.075 -5.936 -23.400 1.00 93.19 186 LEU A CA 1
ATOM 1476 C C . LEU A 1 186 ? 16.188 -5.269 -24.207 1.00 93.19 186 LEU A C 1
ATOM 1478 O O . LEU A 1 186 ? 17.089 -5.959 -24.676 1.00 93.19 186 LEU A O 1
ATOM 1482 N N . LYS A 1 187 ? 16.198 -3.937 -24.325 1.00 91.12 187 LYS A N 1
ATOM 1483 C CA . LYS A 1 187 ? 17.328 -3.200 -24.917 1.00 91.12 187 LYS A CA 1
ATOM 1484 C C . LYS A 1 187 ? 18.635 -3.492 -24.201 1.00 91.12 187 LYS A C 1
ATOM 1486 O O . LYS A 1 187 ? 19.693 -3.495 -24.822 1.00 91.12 187 LYS A O 1
ATOM 1491 N N . GLU A 1 188 ? 18.581 -3.706 -22.894 1.00 87.19 188 GLU A N 1
ATOM 1492 C CA . GLU A 1 188 ? 19.759 -4.085 -22.134 1.00 87.19 188 GLU A CA 1
ATOM 1493 C C . GLU A 1 188 ? 20.215 -5.517 -22.447 1.00 87.19 188 GLU A C 1
ATOM 1495 O O . GLU A 1 188 ? 21.415 -5.740 -22.611 1.00 87.19 188 GLU A O 1
ATOM 1500 N N . ASP A 1 189 ? 19.272 -6.457 -22.549 1.00 91.38 189 ASP A N 1
ATOM 1501 C CA . ASP A 1 189 ? 19.535 -7.877 -22.818 1.00 91.38 189 ASP A CA 1
ATOM 1502 C C . ASP A 1 189 ? 20.079 -8.109 -24.235 1.00 91.38 189 ASP A C 1
ATOM 1504 O O . ASP A 1 189 ? 21.108 -8.755 -24.428 1.00 91.38 189 ASP A O 1
ATOM 1508 N N . TYR A 1 190 ? 19.425 -7.510 -25.234 1.00 90.69 190 TYR A N 1
ATOM 1509 C CA . TYR A 1 190 ? 19.796 -7.628 -26.643 1.00 90.69 190 TYR A CA 1
ATOM 1510 C C . TYR A 1 190 ? 20.938 -6.687 -27.043 1.00 90.69 190 TYR A C 1
ATOM 1512 O O . TYR A 1 190 ? 21.587 -6.939 -28.054 1.00 90.69 190 TYR A O 1
ATOM 1520 N N . SER A 1 191 ? 21.241 -5.655 -26.246 1.00 91.31 191 SER A N 1
ATOM 1521 C CA . SER A 1 191 ? 21.908 -4.398 -26.638 1.00 91.31 191 SER A CA 1
ATOM 1522 C C . SER A 1 191 ? 21.022 -3.489 -27.503 1.00 91.31 191 SER A C 1
ATOM 1524 O O . SER A 1 191 ? 20.220 -3.962 -28.308 1.00 91.31 191 SER A O 1
ATOM 1526 N N . ALA A 1 192 ? 21.171 -2.168 -27.340 1.00 91.00 192 ALA A N 1
ATOM 1527 C CA . ALA A 1 192 ? 20.319 -1.178 -28.005 1.00 91.00 192 ALA A CA 1
ATOM 1528 C C . ALA A 1 192 ? 20.347 -1.309 -29.538 1.00 91.00 192 ALA A C 1
ATOM 1530 O O . ALA A 1 192 ? 19.291 -1.299 -30.164 1.00 91.00 192 ALA A O 1
ATOM 1531 N N . ASP A 1 193 ? 21.529 -1.525 -30.123 1.00 94.94 193 ASP A N 1
ATOM 1532 C CA . ASP A 1 193 ? 21.700 -1.642 -31.577 1.00 94.94 193 ASP A CA 1
ATOM 1533 C C . ASP A 1 193 ? 20.972 -2.871 -32.148 1.00 94.94 193 ASP A C 1
ATOM 1535 O O . ASP A 1 193 ? 20.366 -2.808 -33.217 1.00 94.94 193 ASP A O 1
ATOM 1539 N N . VAL A 1 194 ? 21.002 -3.998 -31.428 1.00 96.62 194 VAL A N 1
ATOM 1540 C CA . VAL A 1 194 ? 20.297 -5.219 -31.842 1.00 96.62 194 VAL A CA 1
ATOM 1541 C C . VAL A 1 194 ? 18.796 -5.042 -31.657 1.00 96.62 194 VAL A C 1
ATOM 1543 O O . VAL A 1 194 ? 18.045 -5.377 -32.569 1.00 96.62 194 VAL A O 1
ATOM 1546 N N . TRP A 1 195 ? 18.356 -4.470 -30.533 1.00 95.69 195 TRP A N 1
ATOM 1547 C CA . TRP A 1 195 ? 16.941 -4.196 -30.280 1.00 95.69 195 TRP A CA 1
ATOM 1548 C C . TRP A 1 195 ? 16.327 -3.303 -31.363 1.00 95.69 195 TRP A C 1
ATOM 1550 O O . TRP A 1 195 ? 15.263 -3.613 -31.894 1.00 95.69 195 TRP A O 1
ATOM 1560 N N . GLU A 1 196 ? 17.018 -2.227 -31.743 1.00 95.88 196 GLU A N 1
ATOM 1561 C CA . GLU A 1 196 ? 16.579 -1.318 -32.808 1.00 95.88 196 GLU A CA 1
ATOM 1562 C C . GLU A 1 196 ? 16.590 -1.971 -34.198 1.00 95.88 196 GLU A C 1
ATOM 1564 O O . GLU A 1 196 ? 15.862 -1.530 -35.087 1.00 95.88 196 GLU A O 1
ATOM 1569 N N . SER A 1 197 ? 17.377 -3.036 -34.387 1.00 97.31 197 SER A N 1
ATOM 1570 C CA . SER A 1 197 ? 17.391 -3.820 -35.627 1.00 97.31 197 SER A CA 1
ATOM 1571 C C . SER A 1 197 ? 16.270 -4.862 -35.720 1.00 97.31 197 SER A C 1
ATOM 1573 O O . SER A 1 197 ? 15.976 -5.325 -36.824 1.00 97.31 197 SER A O 1
ATOM 1575 N N . LEU A 1 198 ? 15.638 -5.218 -34.592 1.00 97.12 198 LEU A N 1
ATOM 1576 C CA . LEU A 1 198 ? 14.491 -6.123 -34.572 1.00 97.12 198 LEU A CA 1
ATOM 1577 C C . LEU A 1 198 ? 13.293 -5.478 -35.263 1.00 97.12 198 LEU A C 1
ATOM 1579 O O . LEU A 1 198 ? 13.037 -4.276 -35.167 1.00 97.12 198 LEU A O 1
ATOM 1583 N N . SER A 1 199 ? 12.510 -6.303 -35.941 1.00 97.75 199 SER A N 1
ATOM 1584 C CA . SER A 1 199 ? 11.250 -5.853 -36.507 1.00 97.75 199 SER A CA 1
ATOM 1585 C C . SER A 1 199 ? 10.208 -5.570 -35.407 1.00 97.75 199 SER A C 1
ATOM 1587 O O . SER A 1 199 ? 10.264 -6.149 -34.320 1.00 97.75 199 SER A O 1
ATOM 1589 N N . PRO A 1 200 ? 9.181 -4.740 -35.675 1.00 95.19 200 PRO A N 1
ATOM 1590 C CA . PRO A 1 200 ? 8.153 -4.427 -34.677 1.00 95.19 200 PRO A CA 1
ATOM 1591 C C . PRO A 1 200 ? 7.351 -5.635 -34.165 1.00 95.19 200 PRO A C 1
ATOM 1593 O O . PRO A 1 200 ? 6.680 -5.540 -33.140 1.00 95.19 200 PRO A O 1
ATOM 1596 N N . TRP A 1 201 ? 7.330 -6.753 -34.900 1.00 95.31 201 TRP A N 1
ATOM 1597 C CA . TRP A 1 201 ? 6.672 -7.974 -34.431 1.00 95.31 201 TRP A CA 1
ATOM 1598 C C . TRP A 1 201 ? 7.575 -8.763 -33.476 1.00 95.31 201 TRP A C 1
ATOM 1600 O O . TRP A 1 201 ? 7.082 -9.183 -32.438 1.00 95.31 201 TRP A O 1
ATOM 1610 N N . GLU A 1 202 ? 8.879 -8.861 -33.760 1.00 97.19 202 GLU A N 1
ATOM 1611 C CA . GLU A 1 202 ? 9.869 -9.488 -32.865 1.00 97.19 202 GLU A CA 1
ATOM 1612 C C . GLU A 1 202 ? 9.995 -8.718 -31.550 1.00 97.19 202 GLU A C 1
ATOM 1614 O O . GLU A 1 202 ? 10.070 -9.321 -30.484 1.00 97.19 202 GLU A O 1
ATOM 1619 N N . GLN A 1 203 ? 9.969 -7.381 -31.609 1.00 96.06 203 GLN A N 1
ATOM 1620 C CA . GLN A 1 203 ? 9.974 -6.545 -30.405 1.00 96.06 203 GLN A CA 1
ATOM 1621 C C . GLN A 1 203 ? 8.751 -6.826 -29.523 1.00 96.06 203 GLN A C 1
ATOM 1623 O O . GLN A 1 203 ? 8.900 -7.004 -28.318 1.00 96.06 203 GLN A O 1
ATOM 1628 N N . ARG A 1 204 ? 7.552 -6.927 -30.116 1.00 93.69 204 ARG A N 1
ATOM 1629 C CA . ARG A 1 204 ? 6.329 -7.255 -29.366 1.00 93.69 204 ARG A CA 1
ATOM 1630 C C . ARG A 1 204 ? 6.357 -8.659 -28.781 1.00 93.69 204 ARG A C 1
ATOM 1632 O O . ARG A 1 204 ? 6.015 -8.816 -27.620 1.00 93.69 204 ARG A O 1
ATOM 1639 N N . GLU A 1 205 ? 6.798 -9.654 -29.545 1.00 96.62 205 GLU A N 1
ATOM 1640 C CA . GLU A 1 205 ? 6.908 -11.030 -29.048 1.00 96.62 205 GLU A CA 1
ATOM 1641 C C . GLU A 1 205 ? 7.906 -11.124 -27.879 1.00 96.62 205 GLU A C 1
ATOM 1643 O O . GLU A 1 205 ? 7.648 -11.797 -26.882 1.00 96.62 205 GLU A O 1
ATOM 1648 N N . ALA A 1 206 ? 9.022 -10.393 -27.954 1.00 96.56 206 ALA A N 1
ATOM 1649 C CA . ALA A 1 206 ? 9.986 -10.311 -26.862 1.00 96.56 206 ALA A CA 1
ATOM 1650 C C . ALA A 1 206 ? 9.422 -9.593 -25.621 1.00 96.56 206 ALA A C 1
ATOM 1652 O O . ALA A 1 206 ? 9.687 -10.029 -24.498 1.00 96.56 206 ALA A O 1
ATOM 1653 N N . GLU A 1 207 ? 8.649 -8.516 -25.807 1.00 93.94 207 GLU A N 1
ATOM 1654 C CA . GLU A 1 207 ? 7.941 -7.814 -24.725 1.00 93.94 207 GLU A CA 1
ATOM 1655 C C . GLU A 1 207 ? 6.894 -8.708 -24.053 1.00 93.94 207 GLU A C 1
ATOM 1657 O O . GLU A 1 207 ? 6.899 -8.821 -22.828 1.00 93.94 207 GLU A O 1
ATOM 1662 N N . GLU A 1 208 ? 6.060 -9.401 -24.830 1.00 92.44 208 GLU A N 1
ATOM 1663 C CA . GLU A 1 208 ? 5.053 -10.348 -24.332 1.00 92.44 208 GLU A CA 1
ATOM 1664 C C . GLU A 1 208 ? 5.712 -11.502 -23.558 1.00 92.44 208 GLU A C 1
ATOM 1666 O O . GLU A 1 208 ? 5.353 -11.771 -22.411 1.00 92.44 208 GLU A O 1
ATOM 1671 N N . GLY A 1 209 ? 6.764 -12.113 -24.112 1.00 95.44 209 GLY A N 1
ATOM 1672 C CA . GLY A 1 209 ? 7.503 -13.180 -23.432 1.00 95.44 209 GLY A CA 1
ATOM 1673 C C . GLY A 1 209 ? 8.264 -12.716 -22.181 1.00 95.44 209 GLY A C 1
ATOM 1674 O O . GLY A 1 209 ? 8.564 -13.518 -21.290 1.00 95.44 209 GLY A O 1
ATOM 1675 N N . LEU A 1 210 ? 8.611 -11.429 -22.074 1.00 95.00 210 LEU A N 1
ATOM 1676 C CA . LEU A 1 210 ? 9.143 -10.863 -20.834 1.00 95.00 210 LEU A CA 1
ATOM 1677 C C . LEU A 1 210 ? 8.032 -10.608 -19.808 1.00 95.00 210 LEU A C 1
ATOM 1679 O O . LEU A 1 210 ? 8.242 -10.898 -18.629 1.00 95.00 210 LEU A O 1
ATOM 1683 N N . ALA A 1 211 ? 6.870 -10.119 -20.243 1.00 92.06 211 ALA A N 1
ATOM 1684 C CA . ALA A 1 211 ? 5.711 -9.903 -19.384 1.00 92.06 211 ALA A CA 1
ATOM 1685 C C . ALA A 1 211 ? 5.255 -11.212 -18.717 1.00 92.06 211 ALA A C 1
ATOM 1687 O O . ALA A 1 211 ? 5.135 -11.255 -17.494 1.00 92.06 211 ALA A O 1
ATOM 1688 N N . GLU A 1 212 ? 5.132 -12.301 -19.484 1.00 92.56 212 GLU A N 1
ATOM 1689 C CA . GLU A 1 212 ? 4.769 -13.625 -18.953 1.00 92.56 212 GLU A CA 1
ATOM 1690 C C . GLU A 1 212 ? 5.774 -14.128 -17.905 1.00 92.56 212 GLU A C 1
ATOM 1692 O O . GLU A 1 212 ? 5.392 -14.633 -16.848 1.00 92.56 212 GLU A O 1
ATOM 1697 N N . ARG A 1 213 ? 7.081 -13.962 -18.154 1.00 94.19 213 ARG A N 1
ATOM 1698 C CA . ARG A 1 213 ? 8.121 -14.336 -17.178 1.00 94.19 213 ARG A CA 1
ATOM 1699 C C . ARG A 1 213 ? 8.063 -13.478 -15.919 1.00 94.19 213 ARG A C 1
ATOM 1701 O O . ARG A 1 213 ? 8.311 -13.990 -14.828 1.00 94.19 213 ARG A O 1
ATOM 1708 N N . ALA A 1 214 ? 7.772 -12.186 -16.059 1.00 90.44 214 ALA A N 1
ATOM 1709 C CA . ALA A 1 214 ? 7.638 -11.281 -14.926 1.00 90.44 214 ALA A CA 1
ATOM 1710 C C . ALA A 1 214 ? 6.423 -11.640 -14.061 1.00 90.44 214 ALA A C 1
ATOM 1712 O O . ALA A 1 214 ? 6.543 -11.668 -12.838 1.00 90.44 214 ALA A O 1
ATOM 1713 N N . GLU A 1 215 ? 5.292 -11.977 -14.683 1.00 90.75 215 GLU A N 1
ATOM 1714 C CA . GLU A 1 215 ? 4.093 -12.454 -13.992 1.00 90.75 215 GLU A CA 1
ATOM 1715 C C . GLU A 1 215 ? 4.371 -13.763 -13.245 1.00 90.75 215 GLU A C 1
ATOM 1717 O O . GLU A 1 215 ? 4.183 -13.824 -12.031 1.00 90.75 215 GLU A O 1
ATOM 1722 N N . GLN A 1 216 ? 4.966 -14.758 -13.912 1.00 92.62 216 GLN A N 1
ATOM 1723 C CA . GLN A 1 216 ? 5.352 -16.026 -13.279 1.00 92.62 216 GLN A CA 1
ATOM 1724 C C . GLN A 1 216 ? 6.309 -15.828 -12.094 1.00 92.62 216 GLN A C 1
ATOM 1726 O O . GLN A 1 216 ? 6.186 -16.503 -11.071 1.00 92.62 216 GLN A O 1
ATOM 1731 N N . ALA A 1 217 ? 7.266 -14.902 -12.209 1.00 89.75 217 ALA A N 1
ATOM 1732 C CA . ALA A 1 217 ? 8.201 -14.589 -11.132 1.00 89.75 217 ALA A CA 1
ATOM 1733 C C . ALA A 1 217 ? 7.521 -13.909 -9.928 1.00 89.75 217 ALA A C 1
ATOM 1735 O O . ALA A 1 217 ? 7.924 -14.136 -8.786 1.00 89.75 217 ALA A O 1
ATOM 1736 N N . LEU A 1 218 ? 6.498 -13.081 -10.168 1.00 86.31 218 LEU A N 1
ATOM 1737 C CA . LEU A 1 218 ? 5.696 -12.460 -9.112 1.00 86.31 218 LEU A CA 1
ATOM 1738 C C . LEU A 1 218 ? 4.787 -13.486 -8.424 1.00 86.31 218 LEU A C 1
ATOM 1740 O O . LEU A 1 218 ? 4.718 -13.510 -7.194 1.00 86.31 218 LEU A O 1
ATOM 1744 N N . GLU A 1 219 ? 4.140 -14.356 -9.199 1.00 92.38 219 GLU A N 1
ATOM 1745 C CA . GLU A 1 219 ? 3.265 -15.421 -8.696 1.00 92.38 219 GLU A CA 1
ATOM 1746 C C . GLU A 1 219 ? 4.023 -16.483 -7.896 1.00 92.38 219 GLU A C 1
ATOM 1748 O O . GLU A 1 219 ? 3.501 -17.023 -6.920 1.00 92.38 219 GLU A O 1
ATOM 1753 N N . SER A 1 220 ? 5.271 -16.785 -8.269 1.00 91.50 220 SER A N 1
ATOM 1754 C CA . SER A 1 220 ? 6.052 -17.815 -7.582 1.00 91.50 220 SER A CA 1
ATOM 1755 C C . SER A 1 220 ? 6.503 -17.406 -6.177 1.00 91.50 220 SER A C 1
ATOM 1757 O O . SER A 1 220 ? 7.022 -18.253 -5.450 1.00 91.50 220 SER A O 1
ATOM 1759 N N . HIS A 1 221 ? 6.351 -16.128 -5.800 1.00 86.06 221 HIS A N 1
ATOM 1760 C CA . HIS A 1 221 ? 6.852 -15.545 -4.548 1.00 86.06 221 HIS A CA 1
ATOM 1761 C C . HIS A 1 221 ? 8.343 -15.839 -4.270 1.00 86.06 221 HIS A C 1
ATOM 1763 O O . HIS A 1 221 ? 8.798 -15.760 -3.127 1.00 86.06 221 HIS A O 1
ATOM 1769 N N . ASP A 1 222 ? 9.117 -16.165 -5.312 1.00 86.69 222 ASP A N 1
ATOM 1770 C CA . ASP A 1 222 ? 10.536 -16.503 -5.209 1.00 86.69 222 ASP A CA 1
ATOM 1771 C C . ASP A 1 222 ? 11.372 -15.312 -5.698 1.00 86.69 222 ASP A C 1
ATOM 1773 O O . ASP A 1 222 ? 11.381 -15.011 -6.898 1.00 86.69 222 ASP A O 1
ATOM 1777 N N . PRO A 1 223 ? 12.114 -14.627 -4.808 1.00 79.25 223 PRO A N 1
ATOM 1778 C CA . PRO A 1 223 ? 12.945 -13.495 -5.200 1.00 79.25 223 PRO A CA 1
ATOM 1779 C C . PRO A 1 223 ? 14.049 -13.877 -6.200 1.00 79.25 223 PRO A C 1
ATOM 1781 O O . PRO A 1 223 ? 14.555 -13.002 -6.906 1.00 79.25 223 PRO A O 1
ATOM 1784 N N . LEU A 1 224 ? 14.421 -15.161 -6.302 1.00 86.38 224 LEU A N 1
ATOM 1785 C CA . LEU A 1 224 ? 15.390 -15.633 -7.290 1.00 86.38 224 LEU A CA 1
ATOM 1786 C C . LEU A 1 224 ? 14.833 -15.610 -8.715 1.00 86.38 224 LEU A C 1
ATOM 1788 O O . LEU A 1 224 ? 15.607 -15.396 -9.644 1.00 86.38 224 LEU A O 1
ATOM 1792 N N . HIS A 1 225 ? 13.525 -15.797 -8.906 1.00 84.88 225 HIS A N 1
ATOM 1793 C CA . HIS A 1 225 ? 12.906 -15.678 -10.228 1.00 84.88 225 HIS A CA 1
ATOM 1794 C C . HIS A 1 225 ? 12.843 -14.221 -10.684 1.00 84.88 225 HIS A C 1
ATOM 1796 O O . HIS A 1 225 ? 13.154 -13.925 -11.836 1.00 84.88 225 HIS A O 1
ATOM 1802 N N . LEU A 1 226 ? 12.559 -13.291 -9.768 1.00 84.56 226 LEU A N 1
ATOM 1803 C CA . LEU A 1 226 ? 12.622 -11.859 -10.070 1.00 84.56 226 LEU A CA 1
ATOM 1804 C C . LEU A 1 226 ? 14.039 -11.430 -10.463 1.00 84.56 226 LEU A C 1
ATOM 1806 O O . LEU A 1 226 ? 14.212 -10.674 -11.413 1.00 84.56 226 LEU A O 1
ATOM 1810 N N . ALA A 1 227 ? 15.060 -11.965 -9.788 1.00 85.75 227 ALA A N 1
ATOM 1811 C CA . ALA A 1 227 ? 16.464 -11.705 -10.104 1.00 85.75 227 ALA A CA 1
ATOM 1812 C C . ALA A 1 227 ? 16.918 -12.251 -11.474 1.00 85.75 227 ALA A C 1
ATOM 1814 O O . ALA A 1 227 ? 17.960 -11.828 -11.976 1.00 85.75 227 ALA A O 1
ATOM 1815 N N . GLN A 1 228 ? 16.172 -13.183 -12.074 1.00 88.38 228 GLN A N 1
ATOM 1816 C CA . GLN A 1 228 ? 16.467 -13.736 -13.401 1.00 88.38 228 GLN A CA 1
ATOM 1817 C C . GLN A 1 228 ? 15.902 -12.888 -14.544 1.00 88.38 228 GLN A C 1
ATOM 1819 O O . GLN A 1 228 ? 16.267 -13.115 -15.699 1.00 88.38 228 GLN A O 1
ATOM 1824 N N . LEU A 1 229 ? 15.033 -11.916 -14.252 1.00 90.62 229 LEU A N 1
ATOM 1825 C CA . LEU A 1 229 ? 14.532 -11.008 -15.275 1.00 90.62 229 LEU A CA 1
ATOM 1826 C C . LEU A 1 229 ? 15.677 -10.111 -15.788 1.00 90.62 229 LEU A C 1
ATOM 1828 O O . LEU A 1 229 ? 16.501 -9.646 -14.988 1.00 90.62 229 LEU A O 1
ATOM 1832 N N . PRO A 1 230 ? 15.748 -9.837 -17.103 1.00 86.62 230 PRO A N 1
ATOM 1833 C CA . PRO A 1 230 ? 16.761 -8.948 -17.662 1.00 86.62 230 PRO A CA 1
ATOM 1834 C C . PRO A 1 230 ? 16.792 -7.595 -16.938 1.00 86.62 230 PRO A C 1
ATOM 1836 O O . PRO A 1 230 ? 15.754 -7.000 -16.681 1.00 86.62 230 PRO A O 1
ATOM 1839 N N . GLY A 1 231 ? 17.971 -7.116 -16.539 1.00 78.25 231 GLY A N 1
ATOM 1840 C CA . GLY A 1 231 ? 18.120 -5.852 -15.800 1.00 78.25 231 GLY A CA 1
ATOM 1841 C C . GLY A 1 231 ? 17.771 -5.890 -14.298 1.00 78.25 231 GLY A C 1
ATOM 1842 O O . GLY A 1 231 ? 18.158 -4.970 -13.574 1.00 78.25 231 GLY A O 1
ATOM 1843 N N . ALA A 1 232 ? 17.154 -6.956 -13.769 1.00 71.44 232 ALA A N 1
ATOM 1844 C CA . ALA A 1 232 ? 16.734 -7.029 -12.359 1.00 71.44 232 ALA A CA 1
ATOM 1845 C C . ALA A 1 232 ? 17.891 -6.953 -11.344 1.00 71.44 232 ALA A C 1
ATOM 1847 O O . ALA A 1 232 ? 17.711 -6.513 -10.210 1.00 71.44 232 ALA A O 1
ATOM 1848 N N . LEU A 1 233 ? 19.101 -7.341 -11.754 1.00 60.34 233 LEU A N 1
ATOM 1849 C CA . LEU A 1 233 ? 20.304 -7.318 -10.915 1.00 60.34 233 LEU A CA 1
ATOM 1850 C C . LEU A 1 233 ? 21.174 -6.065 -11.105 1.00 60.34 233 LEU A C 1
ATOM 1852 O O . LEU A 1 233 ? 22.188 -5.915 -10.419 1.00 60.34 233 LEU A O 1
ATOM 1856 N N . ARG A 1 234 ? 20.802 -5.136 -11.997 1.00 56.81 234 ARG A N 1
ATOM 1857 C CA . ARG A 1 234 ? 21.568 -3.892 -12.200 1.00 56.81 234 ARG A CA 1
ATOM 1858 C C . ARG A 1 234 ? 21.292 -2.804 -11.169 1.00 56.81 234 ARG A C 1
ATOM 1860 O O . ARG A 1 234 ? 22.076 -1.870 -11.066 1.00 56.81 234 ARG A O 1
ATOM 1867 N N . THR A 1 235 ? 20.311 -2.974 -10.289 1.00 48.44 235 THR A N 1
ATOM 1868 C CA . THR A 1 235 ? 20.259 -2.222 -9.024 1.00 48.44 235 THR A CA 1
ATOM 1869 C C . THR A 1 235 ? 21.368 -2.623 -8.039 1.00 48.44 235 THR A C 1
ATOM 1871 O O . THR A 1 235 ? 21.377 -2.092 -6.929 1.00 48.44 235 THR A O 1
ATOM 1874 N N . TYR A 1 236 ? 22.333 -3.482 -8.416 1.00 43.84 236 TYR A N 1
ATOM 1875 C CA . TYR A 1 236 ? 23.415 -3.972 -7.544 1.00 43.84 236 TYR A CA 1
ATOM 1876 C C . TYR A 1 236 ? 24.838 -3.999 -8.157 1.00 43.84 236 TYR A C 1
ATOM 1878 O O . TYR A 1 236 ? 25.746 -4.510 -7.498 1.00 43.84 236 TYR A O 1
ATOM 1886 N N . ARG A 1 237 ? 25.075 -3.426 -9.348 1.00 37.59 237 ARG A N 1
ATOM 1887 C CA . ARG A 1 237 ? 26.427 -3.254 -9.933 1.00 37.59 237 ARG A CA 1
ATOM 1888 C C . ARG A 1 237 ? 26.803 -1.789 -10.097 1.00 37.59 237 ARG A C 1
ATOM 1890 O O . ARG A 1 237 ? 27.991 -1.486 -9.850 1.00 37.59 237 ARG A O 1
#

Radius of gyration: 26.02 Å; chains: 1; bounding box: 70×54×64 Å